Protein AF-A0A7K0XHS5-F1 (afdb_monomer_lite)

Structure (mmCIF, N/CA/C/O backbone):
data_AF-A0A7K0XHS5-F1
#
_entry.id   AF-A0A7K0XHS5-F1
#
loop_
_atom_site.group_PDB
_atom_site.id
_atom_site.type_symbol
_atom_site.label_atom_id
_atom_site.label_alt_id
_atom_site.label_comp_id
_atom_site.label_asym_id
_atom_site.label_entity_id
_atom_site.label_seq_id
_atom_site.pdbx_PDB_ins_code
_atom_site.Cartn_x
_atom_site.Cartn_y
_atom_site.Cartn_z
_atom_site.occupancy
_atom_site.B_iso_or_equiv
_atom_site.auth_seq_id
_atom_site.auth_comp_id
_atom_site.auth_asym_id
_atom_site.auth_atom_id
_atom_site.pdbx_PDB_model_num
ATOM 1 N N . CYS A 1 1 ? -11.111 -5.909 0.992 1.00 94.62 1 CYS A N 1
ATOM 2 C CA . CYS A 1 1 ? -9.756 -5.342 1.098 1.00 94.62 1 CYS A CA 1
ATOM 3 C C . CYS A 1 1 ? -9.357 -5.264 2.564 1.00 94.62 1 CYS A C 1
ATOM 5 O O . CYS A 1 1 ? -10.149 -4.796 3.374 1.00 94.62 1 CYS A O 1
ATOM 7 N N . ILE A 1 2 ? -8.156 -5.723 2.903 1.00 96.81 2 ILE A N 1
ATOM 8 C CA . ILE A 1 2 ? -7.542 -5.535 4.215 1.00 96.81 2 ILE A CA 1
ATOM 9 C C . ILE A 1 2 ? -6.634 -4.319 4.124 1.00 96.81 2 ILE A C 1
ATOM 11 O O . ILE A 1 2 ? -5.623 -4.352 3.427 1.00 96.81 2 ILE A O 1
ATOM 15 N N . GLY A 1 3 ? -7.029 -3.234 4.779 1.00 95.81 3 GLY A N 1
ATOM 16 C CA . GLY A 1 3 ? -6.191 -2.057 4.942 1.00 95.81 3 GLY A CA 1
ATOM 17 C C . GLY A 1 3 ? -5.338 -2.220 6.188 1.00 95.81 3 GLY A C 1
ATOM 18 O O . GLY A 1 3 ? -5.868 -2.251 7.293 1.00 95.81 3 GLY A O 1
ATOM 19 N N . VAL A 1 4 ? -4.027 -2.335 6.031 1.00 93.62 4 VAL A N 1
ATOM 20 C CA . VAL A 1 4 ? -3.102 -2.459 7.158 1.00 93.62 4 VAL A CA 1
ATOM 21 C C . VAL A 1 4 ? -2.732 -1.052 7.628 1.00 93.62 4 VAL A C 1
ATOM 23 O O . VAL A 1 4 ? -2.107 -0.304 6.866 1.00 93.62 4 VAL A O 1
ATOM 26 N N . PRO A 1 5 ? -3.144 -0.642 8.842 1.00 88.25 5 PRO A N 1
ATOM 27 C CA . PRO A 1 5 ? -2.945 0.728 9.280 1.00 88.25 5 PRO A CA 1
ATOM 28 C C . PRO A 1 5 ? -1.498 0.993 9.709 1.00 88.25 5 PRO A C 1
ATOM 30 O O . PRO A 1 5 ? -0.690 0.089 9.901 1.00 88.25 5 PRO A O 1
ATOM 33 N N . THR A 1 6 ? -1.177 2.266 9.919 1.00 75.44 6 THR A N 1
ATOM 34 C CA . THR A 1 6 ? 0.067 2.710 10.554 1.00 75.44 6 THR A CA 1
ATOM 35 C C . THR A 1 6 ? -0.187 3.152 11.993 1.00 75.44 6 THR A C 1
ATOM 37 O O . THR A 1 6 ? -1.079 3.968 12.238 1.00 75.44 6 THR A O 1
ATOM 40 N N . GLY A 1 7 ? 0.651 2.697 12.932 1.00 68.62 7 GLY A N 1
ATOM 41 C CA . GLY A 1 7 ? 0.736 3.243 14.293 1.00 68.62 7 GLY A CA 1
ATOM 42 C C . GLY A 1 7 ? -0.612 3.261 15.015 1.00 68.62 7 GLY A C 1
ATOM 43 O O . GLY A 1 7 ? -1.156 2.206 15.310 1.00 68.62 7 GLY A O 1
ATOM 44 N N . VAL A 1 8 ? -1.157 4.460 15.249 1.00 65.31 8 VAL A N 1
ATOM 45 C CA . VAL A 1 8 ? -2.430 4.733 15.954 1.00 65.31 8 VAL A CA 1
ATOM 46 C C . VAL A 1 8 ? -3.693 4.367 15.157 1.00 65.31 8 VAL A C 1
ATOM 48 O O . VAL A 1 8 ? -4.752 4.953 15.371 1.00 65.31 8 VAL A O 1
ATOM 51 N N . GLY A 1 9 ? -3.584 3.459 14.188 1.00 75.44 9 GLY A N 1
ATOM 52 C CA . GLY A 1 9 ? -4.732 3.007 13.406 1.00 75.44 9 GLY A CA 1
ATOM 53 C C . GLY A 1 9 ? -5.039 3.797 12.141 1.00 75.44 9 GLY A C 1
ATOM 54 O O . GLY A 1 9 ? -6.103 3.592 11.559 1.00 75.44 9 GLY A O 1
ATOM 55 N N . TYR A 1 10 ? -4.147 4.691 11.705 1.00 81.00 10 TYR A N 1
ATOM 56 C CA . TYR A 1 10 ? -4.361 5.466 10.481 1.00 81.00 10 TYR A CA 1
ATOM 57 C C . TYR A 1 10 ? -4.286 4.569 9.242 1.00 81.00 10 TYR A C 1
ATOM 59 O O . TYR A 1 10 ? -3.299 3.861 9.053 1.00 81.00 10 TYR A O 1
ATOM 67 N N . PHE A 1 11 ? -5.290 4.659 8.374 1.00 86.69 11 PHE A N 1
ATOM 68 C CA . PHE A 1 11 ? -5.284 4.080 7.034 1.00 86.69 11 PHE A CA 1
ATOM 69 C C . PHE A 1 11 ? -5.560 5.192 6.018 1.00 86.69 11 PHE A C 1
ATOM 71 O O . PHE A 1 11 ? -6.402 6.059 6.261 1.00 86.69 11 PHE A O 1
ATOM 78 N N . ASN A 1 12 ? -4.841 5.194 4.894 1.00 86.56 12 ASN A N 1
ATOM 79 C CA . ASN A 1 12 ? -4.965 6.249 3.895 1.00 86.56 12 ASN A CA 1
ATOM 80 C C . ASN A 1 12 ? -6.355 6.222 3.240 1.00 86.56 12 ASN A C 1
ATOM 82 O O . ASN A 1 12 ? -6.663 5.367 2.411 1.00 86.56 12 ASN A O 1
ATOM 86 N N . TYR A 1 13 ? -7.195 7.194 3.589 1.00 87.75 13 TYR A N 1
ATOM 87 C CA . TYR A 1 13 ? -8.550 7.318 3.045 1.00 87.75 13 TYR A CA 1
ATOM 88 C C . TYR A 1 13 ? -8.557 7.601 1.543 1.00 87.75 13 TYR A C 1
ATOM 90 O O . TYR A 1 13 ? -9.528 7.247 0.895 1.00 87.75 13 TYR A O 1
ATOM 98 N N . THR A 1 14 ? -7.498 8.176 0.960 1.00 91.81 14 THR A N 1
ATOM 99 C CA . THR A 1 14 ? -7.426 8.365 -0.502 1.00 91.81 14 THR A CA 1
ATOM 100 C C . THR A 1 14 ? -7.412 7.010 -1.207 1.00 91.81 14 THR A C 1
ATOM 102 O O . THR A 1 14 ? -8.063 6.840 -2.230 1.00 91.81 14 THR A O 1
ATOM 105 N N . VAL A 1 15 ? -6.725 6.020 -0.629 1.00 93.50 15 VAL A N 1
ATOM 106 C CA . VAL A 1 15 ? -6.711 4.638 -1.127 1.00 93.50 15 VAL A CA 1
ATOM 107 C C . VAL A 1 15 ? -8.070 3.969 -0.916 1.00 93.50 15 VAL A C 1
ATOM 109 O O . VAL A 1 15 ? -8.568 3.311 -1.826 1.00 93.50 15 VAL A O 1
ATOM 112 N N . ALA A 1 16 ? -8.688 4.153 0.257 1.00 94.44 16 ALA A N 1
ATOM 113 C CA . ALA A 1 16 ? -10.025 3.620 0.533 1.00 94.44 16 ALA A CA 1
ATOM 114 C C . ALA A 1 16 ? -11.068 4.169 -0.458 1.00 94.44 16 ALA A C 1
ATOM 116 O O . ALA A 1 16 ? -11.780 3.404 -1.099 1.00 94.44 16 ALA A O 1
ATOM 117 N N . GLU A 1 17 ? -11.098 5.489 -0.641 1.00 96.25 17 GLU A N 1
ATOM 118 C CA . GLU A 1 17 ? -12.021 6.173 -1.547 1.00 96.25 17 GLU A CA 1
ATOM 119 C C . GLU A 1 17 ? -11.732 5.826 -3.013 1.00 96.25 17 GLU A C 1
ATOM 121 O O . GLU A 1 17 ? -12.662 5.624 -3.788 1.00 96.25 17 GLU A O 1
ATOM 126 N N . ALA A 1 18 ? -10.460 5.693 -3.407 1.00 97.12 18 ALA A N 1
ATOM 127 C CA . ALA A 1 18 ? -10.104 5.249 -4.753 1.00 97.12 18 ALA A CA 1
ATOM 128 C C . ALA A 1 18 ? -10.658 3.847 -5.039 1.00 97.12 18 ALA A C 1
ATOM 130 O O . ALA A 1 18 ? -11.227 3.629 -6.106 1.00 97.12 18 ALA A O 1
ATOM 131 N N . LEU A 1 19 ? -10.548 2.917 -4.084 1.00 96.94 19 LEU A N 1
ATOM 132 C CA . LEU A 1 19 ? -11.122 1.580 -4.220 1.00 96.94 19 LEU A CA 1
ATOM 133 C C . LEU A 1 19 ? -12.652 1.630 -4.335 1.00 96.94 19 LEU A C 1
ATOM 135 O O . LEU A 1 19 ? -13.211 0.965 -5.206 1.00 96.94 19 LEU A O 1
ATOM 139 N N . GLU A 1 20 ? -13.322 2.430 -3.504 1.00 97.31 20 GLU A N 1
ATOM 140 C CA . GLU A 1 20 ? -14.778 2.614 -3.563 1.00 97.31 20 GLU A CA 1
ATOM 141 C C . GLU A 1 20 ? -15.221 3.151 -4.928 1.00 97.31 20 GLU A C 1
ATOM 143 O O . GLU A 1 20 ? -16.138 2.602 -5.534 1.00 97.31 20 GLU A O 1
ATOM 148 N N . TYR A 1 21 ? -14.544 4.169 -5.465 1.00 97.62 21 TYR A N 1
ATOM 149 C CA . TYR A 1 21 ? -14.875 4.698 -6.786 1.00 97.62 21 TYR A CA 1
ATOM 150 C C . TYR A 1 21 ? -14.612 3.694 -7.911 1.00 97.62 21 TYR A C 1
ATOM 152 O O . TYR A 1 21 ? -15.452 3.538 -8.796 1.00 97.62 21 TYR A O 1
ATOM 160 N N . LEU A 1 22 ? -13.469 3.003 -7.879 1.00 96.31 22 LEU A N 1
ATOM 161 C CA . LEU A 1 22 ? -13.085 2.028 -8.906 1.00 96.31 22 LEU A CA 1
ATOM 162 C C . LEU A 1 22 ? -14.012 0.809 -8.947 1.00 96.31 22 LEU A C 1
ATOM 164 O O . LEU A 1 22 ? -14.176 0.199 -9.999 1.00 96.31 22 LEU A O 1
ATOM 168 N N . THR A 1 23 ? -14.616 0.460 -7.814 1.00 95.62 23 THR A N 1
ATOM 169 C CA . THR A 1 23 ? -15.551 -0.669 -7.690 1.00 95.62 23 THR A CA 1
ATOM 170 C C . THR A 1 23 ? -17.016 -0.238 -7.739 1.00 95.62 23 THR A C 1
ATOM 172 O O . THR A 1 23 ? -17.904 -1.075 -7.620 1.00 95.62 23 THR A O 1
ATOM 175 N N . GLY A 1 24 ? -17.304 1.062 -7.883 1.00 95.94 24 GLY A N 1
ATOM 176 C CA . GLY A 1 24 ? -18.671 1.581 -7.792 1.00 95.94 24 GLY A CA 1
ATOM 177 C C . GLY A 1 24 ? -19.341 1.298 -6.440 1.00 95.94 24 GLY A C 1
ATOM 178 O O . GLY A 1 24 ? -20.564 1.203 -6.372 1.00 95.94 24 GLY A O 1
ATOM 179 N N . GLY A 1 25 ? -18.549 1.133 -5.378 1.00 95.94 25 GLY A N 1
ATOM 180 C CA . GLY A 1 25 ? -19.004 0.751 -4.043 1.00 95.94 25 GLY A CA 1
ATOM 181 C C . GLY A 1 25 ? -19.100 -0.758 -3.797 1.00 95.94 25 GLY A C 1
ATOM 182 O O . GLY A 1 25 ? -19.394 -1.144 -2.667 1.00 95.94 25 GLY A O 1
ATOM 183 N N . ASP A 1 26 ? -18.815 -1.616 -4.784 1.00 95.69 26 ASP A N 1
ATOM 184 C CA . ASP A 1 26 ? -18.753 -3.075 -4.602 1.00 95.69 26 ASP A CA 1
ATOM 185 C C . ASP A 1 26 ? -17.425 -3.506 -3.955 1.00 95.69 26 ASP A C 1
ATOM 187 O O . ASP A 1 26 ? -16.581 -4.201 -4.527 1.00 95.69 26 ASP A O 1
ATOM 191 N N . CYS A 1 27 ? -17.191 -3.015 -2.740 1.00 96.31 27 CYS A N 1
ATOM 192 C CA . CYS A 1 27 ? -16.041 -3.391 -1.942 1.00 96.31 27 CYS A CA 1
ATOM 193 C C . CYS A 1 27 ? -16.346 -3.290 -0.446 1.00 96.31 27 CYS A C 1
ATOM 195 O O . CYS A 1 27 ? -17.247 -2.585 0.002 1.00 96.31 27 CYS A O 1
ATOM 197 N N . ALA A 1 28 ? -15.542 -3.989 0.347 1.00 95.94 28 ALA A N 1
ATOM 198 C CA . ALA A 1 28 ? -15.490 -3.809 1.789 1.00 95.94 28 ALA A CA 1
ATOM 199 C C . ALA A 1 28 ? -14.036 -3.591 2.204 1.00 95.94 28 ALA A C 1
ATOM 201 O O . ALA A 1 28 ? -13.151 -4.324 1.748 1.00 95.94 28 ALA A O 1
ATOM 202 N N . THR A 1 29 ? -13.791 -2.624 3.085 1.00 95.38 29 THR A N 1
ATOM 203 C CA . THR A 1 29 ? -12.463 -2.359 3.651 1.00 95.38 29 THR A CA 1
ATOM 204 C C . THR A 1 29 ? -12.466 -2.678 5.140 1.00 95.38 29 THR A C 1
ATOM 206 O O . THR A 1 29 ? -13.236 -2.106 5.905 1.00 95.38 29 THR A O 1
ATOM 209 N N . VAL A 1 30 ? -11.600 -3.603 5.551 1.00 94.69 30 VAL A N 1
ATOM 210 C CA . VAL A 1 30 ? -11.392 -3.995 6.949 1.00 94.69 30 VAL A CA 1
ATOM 211 C C . VAL A 1 30 ? -10.025 -3.483 7.379 1.00 94.69 30 VAL A C 1
ATOM 213 O O . VAL A 1 30 ? -9.040 -3.758 6.699 1.00 94.69 30 VAL A O 1
ATOM 216 N N . VAL A 1 31 ? -9.962 -2.750 8.492 1.00 92.88 31 VAL A N 1
ATOM 217 C CA . VAL A 1 31 ? -8.716 -2.168 9.019 1.00 92.88 31 VAL A CA 1
ATOM 218 C C . VAL A 1 31 ? -8.441 -2.717 10.422 1.00 92.88 31 VAL A C 1
ATOM 220 O O . VAL A 1 31 ? -8.962 -2.168 11.398 1.00 92.88 31 VAL A O 1
ATOM 223 N N . PRO A 1 32 ? -7.663 -3.811 10.551 1.00 87.38 32 PRO A N 1
ATOM 224 C CA . PRO A 1 32 ? -7.334 -4.398 11.845 1.00 87.38 32 PRO A CA 1
ATOM 225 C C . PRO A 1 32 ? -6.493 -3.438 12.685 1.00 87.38 32 PRO A C 1
ATOM 227 O O . PRO A 1 32 ? -5.413 -3.011 12.280 1.00 87.38 32 PRO A O 1
ATOM 230 N N . GLN A 1 33 ? -6.984 -3.107 13.874 1.00 83.12 33 GLN A N 1
ATOM 231 C CA . GLN A 1 33 ? -6.263 -2.267 14.823 1.00 83.12 33 GLN A CA 1
ATOM 232 C C . GLN A 1 33 ? -5.306 -3.130 15.641 1.00 83.12 33 GLN A C 1
ATOM 234 O O . GLN A 1 33 ? -5.728 -4.111 16.248 1.00 83.12 33 GLN A O 1
ATOM 239 N N . TYR A 1 34 ? -4.025 -2.763 15.665 1.00 76.38 34 TYR A N 1
ATOM 240 C CA . TYR A 1 34 ? -2.990 -3.548 16.347 1.00 76.38 34 TYR A CA 1
ATOM 241 C C . TYR A 1 34 ? -2.152 -2.740 17.347 1.00 76.38 34 TYR A C 1
ATOM 243 O O . TYR A 1 34 ? -1.407 -3.314 18.141 1.00 76.38 34 TYR A O 1
ATOM 251 N N . ALA A 1 35 ? -2.250 -1.408 17.331 1.00 66.31 35 ALA A N 1
ATOM 252 C CA . ALA A 1 35 ? -1.477 -0.548 18.213 1.00 66.31 35 ALA A CA 1
ATOM 253 C C . ALA A 1 35 ? -2.212 0.759 18.546 1.00 66.31 35 ALA A C 1
ATOM 255 O O . ALA A 1 35 ? -2.849 1.378 17.702 1.00 66.31 35 ALA A O 1
ATOM 256 N N . LEU A 1 36 ? -2.048 1.208 19.792 1.00 63.22 36 LEU A N 1
ATOM 257 C CA . LEU A 1 36 ? -2.423 2.542 20.284 1.00 63.22 36 LEU A CA 1
ATOM 258 C C . LEU A 1 36 ? -1.164 3.373 20.580 1.00 63.22 36 LEU A C 1
ATOM 260 O O . LEU A 1 36 ? -1.111 4.136 21.540 1.00 63.22 36 LEU A O 1
ATOM 264 N N . VAL A 1 37 ? -0.109 3.190 19.781 1.00 57.94 37 VAL A N 1
ATOM 265 C CA . VAL A 1 37 ? 1.154 3.924 19.935 1.00 57.94 37 VAL A CA 1
ATOM 266 C C . VAL A 1 37 ? 1.519 4.664 18.645 1.00 57.94 37 VAL A C 1
ATOM 268 O O . VAL A 1 37 ? 1.264 4.150 17.552 1.00 57.94 37 VAL A O 1
ATOM 271 N N . PRO A 1 38 ? 2.127 5.864 18.742 1.00 56.88 38 PRO A N 1
ATOM 272 C CA . PRO A 1 38 ? 2.663 6.579 17.588 1.00 56.88 38 PRO A CA 1
ATOM 273 C C . PRO A 1 38 ? 3.538 5.677 16.713 1.00 56.88 38 PRO A C 1
ATOM 275 O O . PRO A 1 38 ? 4.321 4.874 17.226 1.00 56.88 38 PRO A O 1
ATOM 278 N N . SER A 1 39 ? 3.438 5.831 15.390 1.00 53.50 39 SER A N 1
ATOM 279 C CA . SER A 1 39 ? 4.113 4.968 14.408 1.00 53.50 39 SER A CA 1
ATOM 280 C C . SER A 1 39 ? 5.619 4.847 14.650 1.00 53.50 39 SER A C 1
ATOM 282 O O . SER A 1 39 ? 6.136 3.741 14.547 1.00 53.50 39 SER A O 1
ATOM 284 N N . ALA A 1 40 ? 6.291 5.926 15.076 1.00 51.44 40 ALA A N 1
ATOM 285 C CA . ALA A 1 40 ? 7.709 5.943 15.462 1.00 51.44 40 ALA A CA 1
ATOM 286 C C . ALA A 1 40 ? 8.068 4.940 16.582 1.00 51.44 40 ALA A C 1
ATOM 288 O O . ALA A 1 40 ? 9.127 4.320 16.534 1.00 51.44 40 ALA A O 1
ATOM 289 N N . LEU A 1 41 ? 7.180 4.739 17.563 1.00 50.56 41 LEU A N 1
ATOM 290 C CA . LEU A 1 41 ? 7.370 3.782 18.662 1.00 50.56 41 LEU A CA 1
ATOM 291 C C . LEU A 1 41 ? 6.972 2.351 18.264 1.00 50.56 41 LEU A C 1
ATOM 293 O O . LEU A 1 41 ? 7.511 1.387 18.806 1.00 50.56 41 LEU A O 1
ATOM 297 N N . ALA A 1 42 ? 6.068 2.203 17.289 1.00 54.34 42 ALA A N 1
ATOM 298 C CA . ALA A 1 42 ? 5.680 0.910 16.720 1.00 54.34 42 ALA A CA 1
ATOM 299 C C . ALA A 1 42 ? 6.707 0.344 15.720 1.00 54.34 42 ALA A C 1
ATOM 301 O O . ALA A 1 42 ? 6.641 -0.839 15.389 1.00 54.34 42 ALA A O 1
ATOM 302 N N . LEU A 1 43 ? 7.669 1.157 15.259 1.00 56.03 43 LEU A N 1
ATOM 303 C CA . LEU A 1 43 ? 8.653 0.786 14.233 1.00 56.03 43 LEU A CA 1
ATOM 304 C C . LEU A 1 43 ? 9.437 -0.503 14.555 1.00 56.03 43 LEU A C 1
ATOM 306 O O . LEU A 1 43 ? 9.791 -1.231 13.634 1.00 56.03 43 LEU A O 1
ATOM 310 N N . ASN A 1 44 ? 9.676 -0.802 15.836 1.00 58.12 44 ASN A N 1
ATOM 311 C CA . ASN A 1 44 ? 10.434 -1.983 16.277 1.00 58.12 44 ASN A CA 1
ATOM 312 C C . ASN A 1 44 ? 9.542 -3.161 16.716 1.00 58.12 44 ASN A C 1
ATOM 314 O O . ASN A 1 44 ? 10.043 -4.142 17.261 1.00 58.12 44 ASN A O 1
ATOM 318 N N . ARG A 1 45 ? 8.216 -3.061 16.544 1.00 64.50 45 ARG A N 1
ATOM 319 C CA . ARG A 1 45 ? 7.233 -4.070 16.978 1.00 64.50 45 ARG A CA 1
ATOM 320 C C . ARG A 1 45 ? 6.240 -4.416 15.864 1.00 64.50 45 ARG A C 1
ATOM 322 O O . ARG A 1 45 ? 5.049 -4.556 16.124 1.00 64.50 45 ARG A O 1
ATOM 329 N N . THR A 1 46 ? 6.717 -4.559 14.627 1.00 76.81 46 THR A N 1
ATOM 330 C CA . THR A 1 46 ? 5.869 -4.892 13.465 1.00 76.81 46 THR A CA 1
ATOM 331 C C . THR A 1 46 ? 5.146 -6.228 13.629 1.00 76.81 46 THR A C 1
ATOM 333 O O . THR A 1 46 ? 3.976 -6.314 13.268 1.00 76.81 46 THR A O 1
ATOM 336 N N . ARG A 1 47 ? 5.759 -7.207 14.316 1.00 80.75 47 ARG A N 1
ATOM 337 C CA . ARG A 1 47 ? 5.123 -8.495 14.656 1.00 80.75 47 ARG A CA 1
ATOM 338 C C . ARG A 1 47 ? 3.764 -8.361 15.336 1.00 80.75 47 ARG A C 1
ATOM 340 O O . ARG A 1 47 ? 2.860 -9.133 15.040 1.00 80.75 47 ARG A O 1
ATOM 347 N N . ALA A 1 48 ? 3.602 -7.353 16.196 1.00 80.75 48 ALA A N 1
ATOM 348 C CA . ALA A 1 48 ? 2.333 -7.095 16.871 1.00 80.75 48 ALA A CA 1
ATOM 349 C C . ALA A 1 48 ? 1.218 -6.665 15.902 1.00 80.75 48 ALA A C 1
ATOM 351 O O . ALA A 1 48 ? 0.055 -6.755 16.267 1.00 80.75 48 ALA A O 1
ATOM 352 N N . GLY A 1 49 ? 1.555 -6.201 14.693 1.00 85.06 49 GLY A N 1
ATOM 353 C CA . GLY A 1 49 ? 0.608 -5.951 13.604 1.00 85.06 49 GLY A CA 1
ATOM 354 C C . GLY A 1 49 ? 0.519 -7.084 12.583 1.00 85.06 49 GLY A C 1
ATOM 355 O O . GLY A 1 49 ? -0.567 -7.342 12.067 1.00 85.06 49 GLY A O 1
ATOM 356 N N . GLU A 1 50 ? 1.622 -7.786 12.315 1.00 89.75 50 GLU A N 1
ATOM 357 C CA . GLU A 1 50 ? 1.669 -8.910 11.365 1.00 89.75 50 GLU A CA 1
ATOM 358 C C . GLU A 1 50 ? 0.766 -10.063 11.821 1.00 89.75 50 GLU A C 1
ATOM 360 O O . GLU A 1 50 ? -0.014 -10.592 11.032 1.00 89.75 50 GLU A O 1
ATOM 365 N N . GLU A 1 51 ? 0.833 -10.436 13.102 1.00 88.75 51 GLU A N 1
ATOM 366 C CA . GLU A 1 51 ? 0.067 -11.559 13.649 1.00 88.75 51 GLU A CA 1
ATOM 367 C C . GLU A 1 51 ? -1.455 -11.312 13.619 1.00 88.75 51 GLU A C 1
ATOM 369 O O . GLU A 1 51 ? -2.157 -12.126 13.014 1.00 88.75 51 GLU A O 1
ATOM 374 N N . PRO A 1 52 ? -1.999 -10.187 14.133 1.00 89.38 52 PRO A N 1
ATOM 375 C CA . PRO A 1 52 ? -3.424 -9.893 13.982 1.00 89.38 52 PRO A CA 1
ATOM 376 C C . PRO A 1 52 ? -3.872 -9.782 12.523 1.00 89.38 52 PRO A C 1
ATOM 378 O O . PRO A 1 52 ? -4.965 -10.233 12.186 1.00 89.38 52 PRO A O 1
ATOM 381 N N . THR A 1 53 ? -3.041 -9.210 11.643 1.00 93.12 53 THR A N 1
ATOM 382 C CA . THR A 1 53 ? -3.360 -9.113 10.209 1.00 93.12 53 THR A CA 1
ATOM 383 C C . THR A 1 53 ? -3.511 -10.503 9.592 1.00 93.12 53 THR A C 1
ATOM 385 O O . THR A 1 53 ? -4.477 -10.749 8.867 1.00 93.12 53 THR A O 1
ATOM 388 N N . ARG A 1 54 ? -2.610 -11.432 9.931 1.00 93.19 54 ARG A N 1
ATOM 389 C CA . ARG A 1 54 ? -2.671 -12.829 9.489 1.00 93.19 54 ARG A CA 1
ATOM 390 C C . ARG A 1 54 ? -3.925 -13.537 9.994 1.00 93.19 54 ARG A C 1
ATOM 392 O O . ARG A 1 54 ? -4.646 -14.111 9.188 1.00 93.19 54 ARG A O 1
ATOM 399 N N . LEU A 1 55 ? -4.235 -13.423 11.285 1.00 93.62 55 LEU A N 1
ATOM 400 C CA . LEU A 1 55 ? -5.430 -14.036 11.879 1.00 93.62 55 LEU A CA 1
ATOM 401 C C . LEU A 1 55 ? -6.727 -13.523 11.233 1.00 93.62 55 LEU A C 1
ATOM 403 O O . LEU A 1 55 ? -7.656 -14.292 10.988 1.00 93.62 55 LEU A O 1
ATOM 407 N N . VAL A 1 56 ? -6.793 -12.225 10.915 1.00 95.38 56 VAL A N 1
ATOM 408 C CA . VAL A 1 56 ? -7.937 -11.651 10.191 1.00 95.38 56 VAL A CA 1
ATOM 409 C C . VAL A 1 56 ? -8.036 -12.219 8.774 1.00 95.38 56 VAL A C 1
ATOM 411 O O . VAL A 1 56 ? -9.137 -12.554 8.334 1.00 95.38 56 VAL A O 1
ATOM 414 N N . LEU A 1 57 ? -6.915 -12.352 8.061 1.00 96.69 57 LEU A N 1
ATOM 415 C CA . LEU A 1 57 ? -6.890 -12.958 6.728 1.00 96.69 57 LEU A CA 1
ATOM 416 C C . LEU A 1 57 ? -7.330 -14.424 6.754 1.00 96.69 57 LEU A C 1
ATOM 418 O O . LEU A 1 57 ? -8.172 -14.805 5.946 1.00 96.69 57 LEU A O 1
ATOM 422 N N . GLU A 1 58 ? -6.834 -15.216 7.705 1.00 96.12 58 GLU A N 1
ATOM 423 C CA . GLU A 1 58 ? -7.237 -16.614 7.902 1.00 96.12 58 GLU A CA 1
ATOM 424 C C . GLU A 1 58 ? -8.744 -16.725 8.150 1.00 96.12 58 GLU A C 1
ATOM 426 O O . GLU A 1 58 ? -9.432 -17.460 7.443 1.00 96.12 58 GLU A O 1
ATOM 431 N N . GLY A 1 59 ? -9.288 -15.925 9.072 1.00 97.12 59 GLY A N 1
ATOM 432 C CA . GLY A 1 59 ? -10.725 -15.917 9.348 1.00 97.12 59 GLY A CA 1
ATOM 433 C C . GLY A 1 59 ? -11.572 -15.517 8.133 1.00 97.12 59 GLY A C 1
ATOM 434 O O . GLY A 1 59 ? -12.636 -16.094 7.891 1.00 97.12 59 GLY A O 1
ATOM 435 N N . ILE A 1 60 ? -11.101 -14.559 7.329 1.00 96.94 60 ILE A N 1
ATOM 436 C CA . ILE A 1 60 ? -11.779 -14.140 6.094 1.00 96.94 60 ILE A CA 1
ATOM 437 C C . ILE A 1 60 ? -11.709 -15.232 5.030 1.00 96.94 60 ILE A C 1
ATOM 439 O O . ILE A 1 60 ? -12.734 -15.542 4.421 1.00 96.94 60 ILE A O 1
ATOM 443 N N . ARG A 1 61 ? -10.539 -15.841 4.822 1.00 97.19 61 ARG A N 1
ATOM 444 C CA . ARG A 1 61 ? -10.358 -16.973 3.908 1.00 97.19 61 ARG A CA 1
ATOM 445 C C . ARG A 1 61 ? -11.303 -18.111 4.270 1.00 97.19 61 ARG A C 1
ATOM 447 O O . ARG A 1 61 ? -12.024 -18.596 3.399 1.00 97.19 61 ARG A O 1
ATOM 454 N N . ASP A 1 62 ? -11.346 -18.497 5.541 1.00 97.75 62 ASP A N 1
ATOM 455 C CA . ASP A 1 62 ? -12.186 -19.593 6.020 1.00 97.75 62 ASP A CA 1
ATOM 456 C C . ASP A 1 62 ? -13.671 -19.265 5.812 1.00 97.75 62 ASP A C 1
ATOM 458 O O . ASP A 1 62 ? -14.432 -20.077 5.274 1.00 97.75 62 ASP A O 1
ATOM 462 N N . ARG A 1 63 ? -14.088 -18.027 6.119 1.00 96.81 63 ARG A N 1
ATOM 463 C CA . ARG A 1 63 ? -15.458 -17.567 5.860 1.00 96.81 63 ARG A CA 1
ATOM 464 C C . ARG A 1 63 ? -15.806 -17.592 4.372 1.00 96.81 63 ARG A C 1
ATOM 466 O O . ARG A 1 63 ? -16.898 -18.053 4.032 1.00 96.81 63 ARG A O 1
ATOM 473 N N . ILE A 1 64 ? -14.920 -17.126 3.494 1.00 96.94 64 ILE A N 1
ATOM 474 C CA . ILE A 1 64 ? -15.114 -17.151 2.035 1.00 96.94 64 ILE A CA 1
ATOM 475 C C . ILE A 1 64 ? -15.162 -18.593 1.516 1.00 96.94 64 ILE A C 1
ATOM 477 O O . ILE A 1 64 ? -15.964 -18.902 0.634 1.00 96.94 64 ILE A O 1
ATOM 481 N N . GLY A 1 65 ? -14.380 -19.503 2.102 1.00 96.44 65 GLY A N 1
ATOM 482 C CA . GLY A 1 65 ? -14.389 -20.929 1.775 1.00 96.44 65 GLY A CA 1
ATOM 483 C C . GLY A 1 65 ? -15.770 -21.577 1.925 1.00 96.44 65 GLY A C 1
ATOM 484 O O . GLY A 1 65 ? -16.136 -22.434 1.120 1.00 96.44 65 GLY A O 1
ATOM 485 N N . THR A 1 66 ? -16.577 -21.106 2.882 1.00 96.94 66 THR A N 1
ATOM 486 C CA . THR A 1 66 ? -17.965 -21.571 3.093 1.00 96.94 66 THR A CA 1
ATOM 487 C C . THR A 1 66 ? -18.986 -21.000 2.099 1.00 96.94 66 THR A C 1
ATOM 489 O O . THR A 1 66 ? -20.135 -21.437 2.081 1.00 96.94 66 THR A O 1
ATOM 492 N N . MET A 1 67 ? -18.609 -20.018 1.273 1.00 97.38 67 MET A N 1
ATOM 493 C CA . MET A 1 67 ? -19.514 -19.391 0.305 1.00 97.38 67 MET A CA 1
ATOM 494 C C . MET A 1 67 ? -19.595 -20.199 -1.005 1.00 97.38 67 MET A C 1
ATOM 496 O O . MET A 1 67 ? -18.591 -20.802 -1.414 1.00 97.38 67 MET A O 1
ATOM 500 N N . PRO A 1 68 ? -20.745 -20.172 -1.714 1.00 96.38 68 PRO A N 1
ATOM 501 C CA . PRO A 1 68 ? -20.859 -20.718 -3.067 1.00 96.38 68 PRO A CA 1
ATOM 502 C C . PRO A 1 68 ? -19.822 -20.095 -4.007 1.00 96.38 68 PRO A C 1
ATOM 504 O O . PRO A 1 68 ? -19.583 -18.892 -3.940 1.00 96.38 68 PRO A O 1
ATOM 507 N N . GLY A 1 69 ? -19.230 -20.894 -4.902 1.00 91.50 69 GLY A N 1
ATOM 508 C CA . GLY A 1 69 ? -18.091 -20.472 -5.732 1.00 91.50 69 GLY A CA 1
ATOM 509 C C . GLY A 1 69 ? -18.308 -19.162 -6.500 1.00 91.50 69 GLY A C 1
ATOM 510 O O . GLY A 1 69 ? -17.438 -18.300 -6.475 1.00 91.50 69 GLY A O 1
ATOM 511 N N . GLY A 1 70 ? -19.490 -18.974 -7.098 1.00 91.00 70 GLY A N 1
ATOM 512 C CA . GLY A 1 70 ? -19.833 -17.760 -7.854 1.00 91.00 70 GLY A CA 1
ATOM 513 C C . GLY A 1 70 ? -20.085 -16.504 -7.010 1.00 91.00 70 GLY A C 1
ATOM 514 O O . GLY A 1 70 ? -20.280 -15.437 -7.575 1.00 91.00 70 GLY A O 1
ATOM 515 N N . ALA A 1 71 ? -20.093 -16.616 -5.679 1.00 92.75 71 ALA A N 1
ATOM 516 C CA . ALA A 1 71 ? -20.318 -15.501 -4.758 1.00 92.75 71 ALA A CA 1
ATOM 517 C C . ALA A 1 71 ? -19.068 -15.143 -3.935 1.00 92.75 71 ALA A C 1
ATOM 519 O O . ALA A 1 71 ? -19.140 -14.285 -3.058 1.00 92.75 71 ALA A O 1
ATOM 520 N N . ARG A 1 72 ? -17.933 -15.820 -4.158 1.00 95.50 72 ARG A N 1
ATOM 521 C CA . ARG A 1 72 ? -16.707 -15.605 -3.378 1.00 95.50 72 ARG A CA 1
ATOM 522 C C . ARG A 1 72 ? -16.046 -14.281 -3.779 1.00 95.50 72 ARG A C 1
ATOM 524 O O . ARG A 1 72 ? -15.627 -14.158 -4.930 1.00 95.50 72 ARG A O 1
ATOM 531 N N . PRO A 1 73 ? -15.904 -13.308 -2.862 1.00 95.31 73 PRO A N 1
ATOM 532 C CA . PRO A 1 73 ? -15.182 -12.083 -3.163 1.00 95.31 73 PRO A CA 1
ATOM 533 C C . PRO A 1 73 ? -13.677 -12.354 -3.259 1.00 95.31 73 PRO A C 1
ATOM 535 O O . PRO A 1 73 ? -13.142 -13.258 -2.612 1.00 95.31 73 PRO A O 1
ATOM 538 N N . ARG A 1 74 ? -12.974 -11.520 -4.026 1.00 95.12 74 ARG A N 1
ATOM 539 C CA . ARG A 1 74 ? -11.507 -11.482 -4.025 1.00 95.12 74 ARG A CA 1
ATOM 540 C C . ARG A 1 74 ? -11.007 -10.683 -2.825 1.00 95.12 74 ARG A C 1
ATOM 542 O O . ARG A 1 74 ? -11.509 -9.596 -2.535 1.00 95.12 74 ARG A O 1
ATOM 549 N N . VAL A 1 75 ? -9.992 -11.202 -2.142 1.00 97.38 75 VAL A N 1
ATOM 550 C CA . VAL A 1 75 ? -9.343 -10.512 -1.022 1.00 97.38 75 VAL A CA 1
ATOM 551 C C . VAL A 1 75 ? -8.061 -9.862 -1.515 1.00 97.38 75 VAL A C 1
ATOM 553 O O . VAL A 1 75 ? -7.259 -10.485 -2.202 1.00 97.38 75 VAL A O 1
ATOM 556 N N . PHE A 1 76 ? -7.860 -8.606 -1.137 1.00 97.62 76 PHE A N 1
ATOM 557 C CA . PHE A 1 76 ? -6.631 -7.865 -1.397 1.00 97.62 76 PHE A CA 1
ATOM 558 C C . PHE A 1 76 ? -6.114 -7.263 -0.109 1.00 97.62 76 PHE A C 1
ATOM 560 O O . PHE A 1 76 ? -6.911 -6.998 0.796 1.00 97.62 76 PHE A O 1
ATOM 567 N N . ILE A 1 77 ? -4.815 -6.995 -0.066 1.00 98.00 77 ILE A N 1
ATOM 568 C CA . ILE A 1 77 ? -4.154 -6.326 1.050 1.00 98.00 77 ILE A CA 1
ATOM 569 C C . ILE A 1 77 ? -3.541 -5.003 0.589 1.00 98.00 77 ILE A C 1
ATOM 571 O O . ILE A 1 77 ? -2.944 -4.928 -0.484 1.00 98.00 77 ILE A O 1
ATOM 575 N N . ILE A 1 78 ? -3.696 -3.946 1.382 1.00 97.56 78 ILE A N 1
ATOM 576 C CA . ILE A 1 78 ? -3.081 -2.647 1.110 1.00 97.56 78 ILE A CA 1
ATOM 577 C C . ILE A 1 78 ? -2.374 -2.146 2.358 1.00 97.56 78 ILE A C 1
ATOM 579 O O . ILE A 1 78 ? -2.935 -2.201 3.449 1.00 97.56 78 ILE A O 1
ATOM 583 N N . GLY A 1 79 ? -1.171 -1.610 2.193 1.00 94.62 79 GLY A N 1
ATOM 584 C CA . GLY A 1 79 ? -0.462 -0.915 3.254 1.00 94.62 79 GLY A CA 1
ATOM 585 C C . GLY A 1 79 ? 0.333 0.268 2.720 1.00 94.62 79 GLY A C 1
ATOM 586 O O . GLY A 1 79 ? 0.793 0.260 1.580 1.00 94.62 79 GLY A O 1
ATOM 587 N N . GLU A 1 80 ? 0.520 1.272 3.570 1.00 91.81 80 GLU A N 1
ATOM 588 C CA . GLU A 1 80 ? 1.398 2.417 3.322 1.00 91.81 80 GLU A CA 1
ATOM 589 C C . GLU A 1 80 ? 2.408 2.535 4.464 1.00 91.81 80 GLU A C 1
ATOM 591 O O . GLU A 1 80 ? 2.047 2.344 5.628 1.00 91.81 80 GLU A O 1
ATOM 596 N N . SER A 1 81 ? 3.670 2.844 4.164 1.00 89.88 81 SER A N 1
ATOM 597 C CA . SER A 1 81 ? 4.710 3.067 5.171 1.00 89.88 81 SER A CA 1
ATOM 598 C C . SER A 1 81 ? 4.857 1.868 6.126 1.00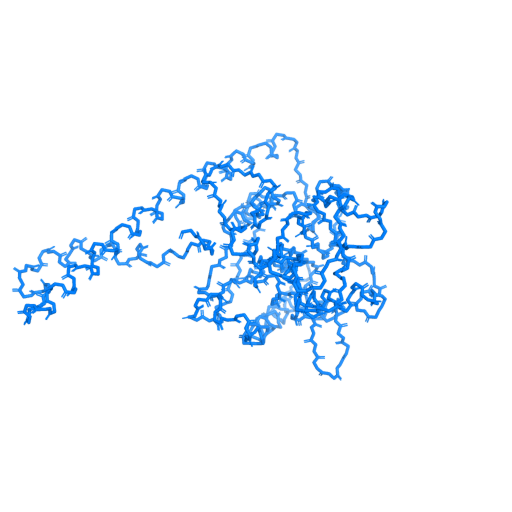 89.88 81 SER A C 1
ATOM 600 O O . SER A 1 81 ? 5.043 0.729 5.695 1.00 89.88 81 SER A O 1
ATOM 602 N N . LEU A 1 82 ? 4.722 2.074 7.441 1.00 87.06 82 LEU A N 1
ATOM 603 C CA . LEU A 1 82 ? 4.682 0.991 8.430 1.00 87.06 82 LEU A CA 1
ATOM 604 C C . LEU A 1 82 ? 3.595 -0.063 8.135 1.00 87.06 82 LEU A C 1
ATOM 606 O O . LEU A 1 82 ? 3.820 -1.245 8.379 1.00 87.06 82 LEU A O 1
ATOM 610 N N . GLY A 1 83 ? 2.448 0.336 7.584 1.00 90.00 83 GLY A N 1
ATOM 611 C CA . GLY A 1 83 ? 1.397 -0.589 7.170 1.00 90.00 83 GLY A CA 1
ATOM 612 C C . GLY A 1 83 ? 1.827 -1.432 5.971 1.00 90.00 83 GLY A C 1
ATOM 613 O O . GLY A 1 83 ? 1.524 -2.617 5.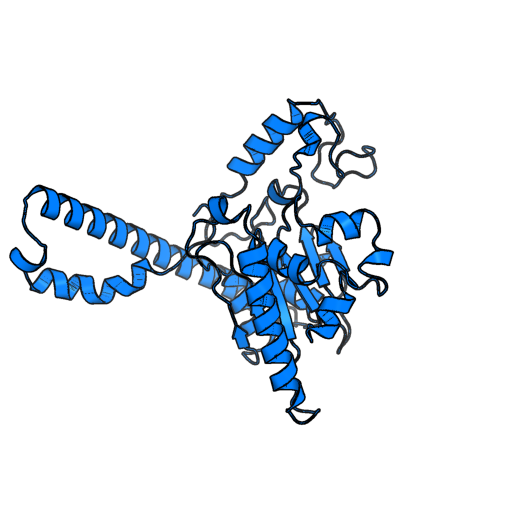924 1.00 90.00 83 GLY A O 1
ATOM 614 N N . ALA A 1 84 ? 2.604 -0.865 5.038 1.00 94.19 84 ALA A N 1
ATOM 615 C CA . ALA A 1 84 ? 3.187 -1.608 3.917 1.00 94.19 84 ALA A CA 1
ATOM 616 C C . ALA A 1 84 ? 4.215 -2.644 4.396 1.00 94.19 84 ALA A C 1
ATOM 618 O O . ALA A 1 84 ? 4.211 -3.772 3.908 1.00 94.19 84 ALA A O 1
ATOM 619 N N . ASN A 1 85 ? 5.041 -2.282 5.388 1.00 92.81 85 ASN A N 1
ATOM 620 C CA . ASN A 1 85 ? 5.956 -3.213 6.056 1.00 92.81 85 ASN A CA 1
ATOM 621 C C . ASN A 1 85 ? 5.176 -4.400 6.637 1.00 92.81 85 ASN A C 1
ATOM 623 O O . ASN A 1 85 ? 5.508 -5.541 6.339 1.00 92.81 85 ASN A O 1
ATOM 627 N N . ILE A 1 86 ? 4.159 -4.135 7.458 1.00 92.12 86 ILE A N 1
ATOM 628 C CA . ILE A 1 86 ? 3.379 -5.184 8.130 1.00 92.12 86 ILE A CA 1
ATOM 629 C C . ILE A 1 86 ? 2.629 -6.043 7.110 1.00 92.12 86 ILE A C 1
ATOM 631 O O . ILE A 1 86 ? 2.596 -7.267 7.226 1.00 92.12 86 ILE A O 1
ATOM 635 N N . ALA A 1 87 ? 2.044 -5.411 6.092 1.00 95.31 87 ALA A N 1
ATOM 636 C CA . ALA A 1 87 ? 1.321 -6.102 5.039 1.00 95.31 87 ALA A CA 1
ATOM 637 C C . ALA A 1 87 ? 2.232 -7.081 4.286 1.00 95.31 87 ALA A C 1
ATOM 639 O O . ALA A 1 87 ? 1.846 -8.228 4.103 1.00 95.31 87 ALA A O 1
ATOM 640 N N . LEU A 1 88 ? 3.437 -6.663 3.883 1.00 95.31 88 LEU A N 1
ATOM 641 C CA . LEU A 1 88 ? 4.400 -7.550 3.222 1.00 95.31 88 LEU A CA 1
ATOM 642 C C . LEU A 1 88 ? 4.928 -8.634 4.164 1.00 95.31 88 LEU A C 1
ATOM 644 O O . LEU A 1 88 ? 4.928 -9.804 3.793 1.00 95.31 88 LEU A O 1
ATOM 648 N N . ASP A 1 89 ? 5.314 -8.271 5.387 1.00 94.06 89 ASP A N 1
ATOM 649 C CA . ASP A 1 89 ? 5.908 -9.213 6.343 1.00 94.06 89 ASP A CA 1
ATOM 650 C C . ASP A 1 89 ? 4.871 -10.181 6.947 1.00 94.06 89 ASP A C 1
ATOM 652 O O . ASP A 1 89 ? 5.228 -11.188 7.552 1.00 94.06 89 ASP A O 1
ATOM 656 N N . THR A 1 90 ? 3.575 -9.992 6.670 1.00 92.88 90 THR A N 1
ATOM 657 C CA . THR A 1 90 ? 2.551 -11.031 6.892 1.00 92.88 90 THR A CA 1
ATOM 658 C C . THR A 1 90 ? 2.883 -12.323 6.125 1.00 92.88 90 THR A C 1
ATOM 660 O O . THR A 1 90 ? 2.564 -13.420 6.594 1.00 92.88 90 THR A O 1
ATOM 663 N N . ALA A 1 91 ? 3.598 -12.211 5.001 1.00 92.00 91 ALA A N 1
ATOM 664 C CA . ALA A 1 91 ? 4.105 -13.334 4.219 1.00 92.00 91 ALA A CA 1
ATOM 665 C C . ALA A 1 91 ? 5.348 -14.018 4.825 1.00 92.00 91 ALA A C 1
ATOM 667 O O . ALA A 1 91 ? 5.780 -15.053 4.319 1.00 92.00 91 ALA A O 1
ATOM 668 N N . MET A 1 92 ? 5.940 -13.451 5.881 1.00 90.69 92 MET A N 1
ATOM 669 C CA . MET A 1 92 ? 7.121 -13.996 6.548 1.00 90.69 92 MET A CA 1
ATOM 670 C C . MET A 1 92 ? 6.686 -14.850 7.740 1.00 90.69 92 MET A C 1
ATOM 672 O O . MET A 1 92 ? 6.155 -14.343 8.731 1.00 90.69 92 MET A O 1
ATOM 676 N N . VAL A 1 93 ? 6.893 -16.166 7.642 1.00 79.62 93 VAL A N 1
ATOM 677 C CA . VAL A 1 93 ? 6.552 -17.128 8.700 1.00 79.62 93 VAL A CA 1
ATOM 678 C C . VAL A 1 93 ? 7.830 -17.835 9.158 1.00 79.62 93 VAL A C 1
ATOM 680 O O . VAL A 1 93 ? 8.465 -18.528 8.359 1.00 79.62 93 VAL A O 1
ATOM 683 N N . PRO A 1 94 ? 8.232 -17.700 10.438 1.00 66.75 94 PRO A N 1
ATOM 684 C CA . PRO A 1 94 ? 9.414 -18.384 10.952 1.00 66.75 94 PRO A CA 1
ATOM 685 C C . PRO A 1 94 ? 9.343 -19.908 10.749 1.00 66.75 94 PRO A C 1
ATOM 687 O O . PRO A 1 94 ? 8.396 -20.554 11.189 1.00 66.75 94 PRO A O 1
ATOM 690 N N . GLY A 1 95 ? 10.369 -20.491 10.118 1.00 61.56 95 GLY A N 1
ATOM 691 C CA . GLY A 1 95 ? 10.538 -21.947 10.000 1.00 61.56 95 GLY A CA 1
ATOM 692 C C . GLY A 1 95 ? 9.685 -22.656 8.936 1.00 61.56 95 GLY A C 1
ATOM 693 O O . GLY A 1 95 ? 9.605 -23.880 8.972 1.00 61.56 95 GLY A O 1
ATOM 694 N N . SER A 1 96 ? 9.049 -21.927 8.012 1.00 65.19 96 SER A N 1
ATOM 695 C CA . SER A 1 96 ? 8.185 -22.467 6.941 1.00 65.19 96 SER A CA 1
ATOM 696 C C . SER A 1 96 ? 8.467 -21.809 5.578 1.00 65.19 96 SER A C 1
ATOM 698 O O . SER A 1 96 ? 9.374 -20.981 5.463 1.00 65.19 96 SER A O 1
ATOM 700 N N . VAL A 1 97 ? 7.690 -22.166 4.541 1.00 65.50 97 VAL A N 1
ATOM 701 C CA . VAL A 1 97 ? 7.626 -21.405 3.276 1.00 65.50 97 VAL A CA 1
ATOM 702 C C . VAL A 1 97 ? 7.332 -19.940 3.616 1.00 65.50 97 VAL A C 1
ATOM 704 O O . VAL A 1 97 ? 6.455 -19.659 4.427 1.00 65.50 97 VAL A O 1
ATOM 707 N N . SER A 1 98 ? 8.097 -19.015 3.040 1.00 85.94 98 SER A N 1
ATOM 708 C CA . SER A 1 98 ? 7.923 -17.570 3.216 1.00 85.94 98 SER A CA 1
ATOM 709 C C . SER A 1 98 ? 7.753 -16.910 1.853 1.00 85.94 98 SER A C 1
ATOM 711 O O . SER A 1 98 ? 8.282 -17.392 0.852 1.00 85.94 98 SER A O 1
ATOM 713 N N . GLY A 1 99 ? 7.017 -15.805 1.821 1.00 91.38 99 GLY A N 1
ATOM 714 C CA . GLY A 1 99 ? 6.786 -15.015 0.619 1.00 91.38 99 GLY A CA 1
ATOM 715 C C . GLY A 1 99 ? 5.403 -15.194 0.001 1.00 91.38 99 GLY A C 1
ATOM 716 O O . GLY A 1 99 ? 4.438 -15.559 0.667 1.00 91.38 99 GLY A O 1
ATOM 717 N N . ILE A 1 100 ? 5.277 -14.891 -1.286 1.00 94.75 100 ILE A N 1
ATOM 718 C CA . ILE A 1 100 ? 3.998 -14.827 -2.000 1.00 94.75 100 ILE A CA 1
ATOM 719 C C . ILE A 1 100 ? 3.144 -16.108 -1.905 1.00 94.75 100 ILE A C 1
ATOM 721 O O . ILE A 1 100 ? 1.919 -15.977 -1.802 1.00 94.75 100 ILE A O 1
ATOM 725 N N . PRO A 1 101 ? 3.703 -17.336 -1.860 1.00 93.69 101 PRO A N 1
ATOM 726 C CA . PRO A 1 101 ? 2.892 -18.527 -1.605 1.00 93.69 101 PRO A CA 1
ATOM 727 C C . PRO A 1 101 ? 2.077 -18.443 -0.303 1.00 93.69 101 PRO A C 1
ATOM 729 O O . PRO A 1 101 ? 0.898 -18.785 -0.310 1.00 93.69 101 PRO A O 1
ATOM 732 N N . VAL A 1 102 ? 2.637 -17.872 0.771 1.00 94.50 102 VAL A N 1
ATOM 733 C CA . VAL A 1 102 ? 1.923 -17.661 2.046 1.00 94.50 102 VAL A 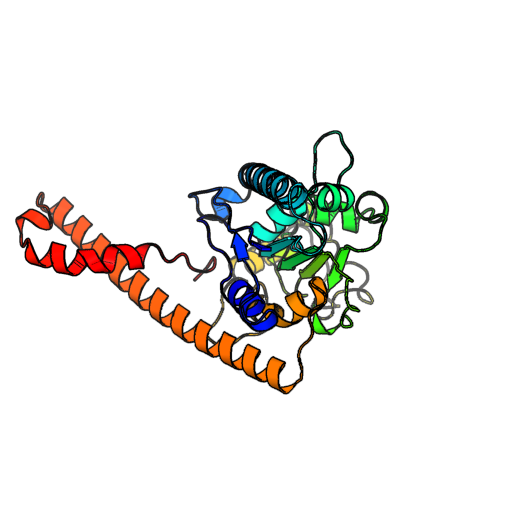CA 1
ATOM 734 C C . VAL A 1 102 ? 0.747 -16.701 1.867 1.00 94.50 102 VAL A C 1
ATOM 736 O O . VAL A 1 102 ? -0.339 -16.943 2.383 1.00 94.50 102 VAL A O 1
ATOM 739 N N . MET A 1 103 ? 0.918 -15.623 1.095 1.00 95.06 103 MET A N 1
ATOM 740 C CA . MET A 1 103 ? -0.187 -14.704 0.779 1.00 95.06 103 MET A CA 1
ATOM 741 C C . MET A 1 103 ? -1.331 -15.430 0.064 1.00 95.06 103 MET A C 1
ATOM 743 O O . MET A 1 103 ? -2.501 -15.232 0.392 1.00 95.06 103 MET A O 1
ATOM 747 N N . THR A 1 104 ? -0.982 -16.318 -0.868 1.00 93.88 104 THR A N 1
ATOM 748 C CA . THR A 1 104 ? -1.952 -17.135 -1.606 1.00 93.88 104 THR A CA 1
ATOM 749 C C . THR A 1 104 ? -2.685 -18.101 -0.670 1.00 93.88 104 THR A C 1
ATOM 751 O O . THR A 1 104 ? -3.909 -18.207 -0.728 1.00 93.88 104 THR A O 1
ATOM 754 N N . GLU A 1 105 ? -1.968 -18.754 0.249 1.00 94.06 105 GLU A N 1
ATOM 755 C CA . GLU A 1 105 ? -2.544 -19.632 1.280 1.00 94.06 105 GLU A CA 1
ATOM 756 C C . GLU A 1 105 ? -3.465 -18.886 2.255 1.00 94.06 105 GLU A C 1
ATOM 758 O O . GLU A 1 105 ? -4.448 -19.451 2.738 1.00 94.06 105 GLU A O 1
ATOM 763 N N . LEU A 1 106 ? -3.194 -17.605 2.514 1.00 95.19 106 LEU A N 1
ATOM 764 C CA . LEU A 1 106 ? -4.055 -16.698 3.280 1.00 95.19 106 LEU A CA 1
ATOM 765 C C . LEU A 1 106 ? -5.261 -16.184 2.472 1.00 95.19 106 LEU A C 1
ATOM 767 O O . LEU A 1 106 ? -6.054 -15.393 2.980 1.00 95.19 106 LEU A O 1
ATOM 771 N N . GLY A 1 107 ? -5.426 -16.626 1.223 1.00 95.38 107 GLY A N 1
ATOM 772 C CA . GLY A 1 107 ? -6.528 -16.230 0.349 1.00 95.38 107 GLY A CA 1
ATOM 773 C C . GLY A 1 107 ? -6.382 -14.830 -0.251 1.00 95.38 107 GLY A C 1
ATOM 774 O O . GLY A 1 107 ? -7.358 -14.300 -0.782 1.00 95.38 107 GLY A O 1
ATOM 775 N N . VAL A 1 108 ? -5.197 -14.216 -0.177 1.00 97.25 108 VAL A N 1
ATOM 776 C CA . VAL A 1 108 ? -4.917 -12.905 -0.773 1.00 97.25 108 VAL A CA 1
ATOM 777 C C . VAL A 1 108 ? -4.657 -13.078 -2.268 1.00 97.25 108 VAL A C 1
ATOM 779 O O . VAL A 1 108 ? -3.718 -13.752 -2.671 1.00 97.25 108 VAL A O 1
ATOM 782 N N . ALA A 1 109 ? -5.480 -12.439 -3.097 1.00 95.81 109 ALA A N 1
ATOM 783 C CA . ALA A 1 109 ? -5.329 -12.451 -4.549 1.00 95.81 109 ALA A CA 1
ATOM 784 C C . ALA A 1 109 ? -4.197 -11.522 -5.019 1.00 95.81 109 ALA A C 1
ATOM 786 O O . ALA A 1 109 ? -3.489 -11.824 -5.968 1.00 95.81 109 ALA A O 1
ATOM 787 N N . GLY A 1 110 ? -4.026 -10.372 -4.370 1.00 96.69 110 GLY A N 1
ATOM 788 C CA . GLY A 1 110 ? -2.982 -9.408 -4.701 1.00 96.69 110 GLY A CA 1
ATOM 789 C C . GLY A 1 110 ? -2.902 -8.293 -3.6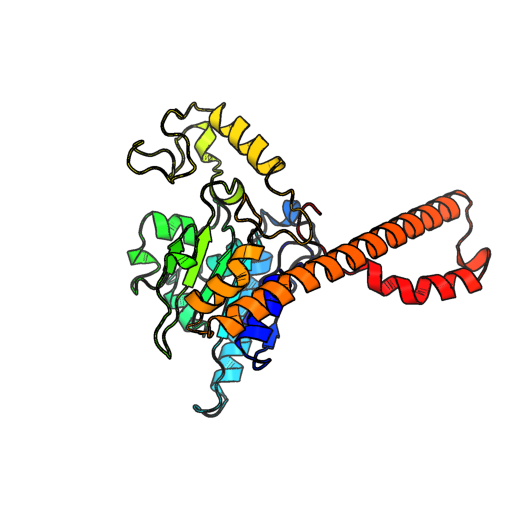69 1.00 96.69 110 GLY A C 1
ATOM 790 O O . GLY A 1 110 ? -3.645 -8.284 -2.681 1.00 96.69 110 GLY A O 1
ATOM 791 N N . GLY A 1 111 ? -2.026 -7.321 -3.897 1.00 97.44 111 GLY A N 1
ATOM 792 C CA . GLY A 1 111 ? -1.858 -6.234 -2.944 1.00 97.44 111 GLY A CA 1
ATOM 793 C C . GLY A 1 111 ? -1.183 -4.992 -3.494 1.00 97.44 111 GLY A C 1
ATOM 794 O O . GLY A 1 111 ? -0.555 -5.027 -4.548 1.00 97.44 111 GLY A O 1
ATOM 795 N N . LEU A 1 112 ? -1.328 -3.895 -2.757 1.00 98.25 112 LEU A N 1
ATOM 796 C CA . LEU A 1 112 ? -0.692 -2.611 -3.035 1.00 98.25 112 LEU A CA 1
ATOM 797 C C . LEU A 1 112 ? 0.104 -2.164 -1.804 1.00 98.25 112 LEU A C 1
ATOM 799 O O . LEU A 1 112 ? -0.436 -2.072 -0.705 1.00 98.25 112 LEU A O 1
ATOM 803 N N . TYR A 1 113 ? 1.385 -1.873 -1.989 1.00 97.94 113 TYR A N 1
ATOM 804 C CA . TYR A 1 113 ? 2.314 -1.535 -0.916 1.00 97.94 113 TYR A CA 1
ATOM 805 C C . TYR A 1 113 ? 3.009 -0.222 -1.259 1.00 97.94 113 TYR A C 1
ATOM 807 O O . TYR A 1 113 ? 3.832 -0.164 -2.171 1.00 97.94 113 TYR A O 1
ATOM 815 N N . LEU A 1 114 ? 2.648 0.841 -0.553 1.00 95.44 114 LEU A N 1
ATOM 816 C CA . LEU A 1 114 ? 3.099 2.202 -0.832 1.00 95.44 114 LEU A CA 1
ATOM 817 C C . LEU A 1 114 ? 4.216 2.584 0.145 1.00 95.44 114 LEU A C 1
ATOM 819 O O . LEU A 1 114 ? 4.041 2.463 1.358 1.00 95.44 114 LEU A O 1
ATOM 823 N N . GLY A 1 115 ? 5.369 3.021 -0.360 1.00 92.38 115 GLY A N 1
ATOM 824 C CA . GLY A 1 115 ? 6.471 3.503 0.481 1.00 92.38 115 GLY A CA 1
ATOM 825 C C . GLY A 1 115 ? 7.000 2.469 1.461 1.00 92.38 115 GLY A C 1
ATOM 826 O O . GLY A 1 115 ? 7.120 2.738 2.656 1.00 92.38 115 GLY A O 1
ATOM 827 N N . VAL A 1 116 ? 7.276 1.266 0.959 1.00 92.75 116 VAL A N 1
ATOM 828 C CA . VAL A 1 116 ? 7.783 0.146 1.757 1.00 92.75 116 VAL A CA 1
ATOM 829 C C . VAL A 1 116 ? 9.089 0.550 2.465 1.00 92.75 116 VAL A C 1
ATOM 831 O O . VAL A 1 116 ? 10.090 0.808 1.799 1.00 92.75 116 VAL A O 1
ATOM 834 N N . PRO A 1 117 ? 9.136 0.574 3.811 1.00 88.94 117 PRO A N 1
ATOM 835 C CA . PRO A 1 117 ? 10.337 0.955 4.541 1.00 88.94 117 PRO A CA 1
ATOM 836 C C . PRO A 1 117 ? 11.513 0.026 4.255 1.00 88.94 117 PRO A C 1
ATOM 838 O O . PRO A 1 117 ? 11.347 -1.193 4.161 1.00 88.94 117 PRO A O 1
ATOM 841 N N . PHE A 1 118 ? 12.722 0.590 4.221 1.00 85.19 118 PHE A N 1
ATOM 842 C CA . PHE A 1 118 ? 13.967 -0.121 3.894 1.00 85.19 118 PHE A CA 1
ATOM 843 C C . PHE A 1 118 ? 14.232 -1.401 4.702 1.00 85.19 118 PHE A C 1
ATOM 845 O O . PHE A 1 118 ? 14.972 -2.271 4.249 1.00 85.19 118 PHE A O 1
ATOM 852 N N . ARG A 1 119 ? 13.668 -1.508 5.909 1.00 85.56 119 ARG A N 1
ATOM 853 C CA . ARG A 1 119 ? 13.878 -2.633 6.830 1.00 85.56 119 ARG A CA 1
ATOM 854 C C . ARG A 1 119 ? 12.898 -3.795 6.650 1.00 85.56 119 ARG A C 1
ATOM 856 O O . ARG A 1 119 ? 13.056 -4.788 7.345 1.00 85.56 119 ARG A O 1
ATOM 863 N N . THR A 1 120 ? 11.902 -3.661 5.775 1.00 91.38 120 THR A N 1
ATOM 864 C CA . THR A 1 120 ? 10.880 -4.694 5.533 1.00 91.38 120 THR A CA 1
ATOM 865 C C . THR A 1 120 ? 11.554 -5.999 5.114 1.00 91.38 120 THR A C 1
ATOM 867 O O . THR A 1 120 ? 12.330 -6.006 4.153 1.00 91.38 120 THR A O 1
ATOM 870 N N . GLU A 1 121 ? 11.311 -7.084 5.843 1.00 91.81 121 GLU A N 1
ATOM 871 C CA . GLU A 1 121 ? 12.054 -8.337 5.687 1.00 91.81 121 GLU A CA 1
ATOM 872 C C . GLU A 1 121 ? 11.790 -8.962 4.314 1.00 91.81 121 GLU A C 1
ATOM 874 O O . GLU A 1 121 ? 12.731 -9.198 3.548 1.00 91.81 121 GLU A O 1
ATOM 879 N N . MET A 1 122 ? 10.513 -9.105 3.952 1.00 93.56 122 MET A N 1
ATOM 880 C CA . MET A 1 122 ? 10.080 -9.653 2.667 1.00 93.56 122 MET A CA 1
ATOM 881 C C . MET A 1 122 ? 10.679 -8.882 1.485 1.00 93.56 122 MET A C 1
ATOM 883 O O . MET A 1 122 ? 11.169 -9.482 0.530 1.00 93.56 122 MET A O 1
ATOM 887 N N . TRP A 1 123 ? 10.710 -7.544 1.552 1.00 93.88 123 TRP A N 1
ATOM 888 C CA . TRP A 1 123 ? 11.287 -6.724 0.481 1.00 93.88 123 TRP A CA 1
ATOM 889 C C . TRP A 1 123 ? 12.796 -6.941 0.335 1.00 93.88 123 TRP A C 1
ATOM 891 O O . TRP A 1 123 ? 13.303 -7.069 -0.780 1.00 93.88 123 TRP A O 1
ATOM 901 N N . ASN A 1 124 ? 13.528 -7.006 1.450 1.00 91.94 124 ASN A N 1
ATOM 902 C CA . ASN A 1 124 ? 14.970 -7.235 1.428 1.00 91.94 124 ASN A CA 1
ATOM 903 C C . ASN A 1 124 ? 15.324 -8.618 0.867 1.00 91.94 124 ASN A C 1
ATOM 905 O O . ASN A 1 124 ? 16.247 -8.713 0.057 1.00 91.94 124 ASN A O 1
ATOM 909 N N . ILE A 1 125 ? 14.579 -9.658 1.252 1.00 92.50 125 ILE A N 1
ATOM 910 C CA . ILE A 1 125 ? 14.781 -11.016 0.734 1.00 92.50 125 ILE A CA 1
ATOM 911 C C . ILE A 1 125 ? 14.415 -11.077 -0.747 1.00 92.50 125 ILE A C 1
ATOM 913 O O . ILE A 1 125 ? 15.220 -11.565 -1.535 1.00 92.50 125 ILE A O 1
ATOM 917 N N . TRP A 1 126 ? 13.273 -10.512 -1.148 1.00 94.44 126 TRP A N 1
ATOM 918 C CA . TRP A 1 126 ? 12.860 -10.475 -2.551 1.00 94.44 126 TRP A CA 1
ATOM 919 C C . TRP A 1 126 ? 13.889 -9.767 -3.436 1.00 94.44 126 TRP A C 1
ATOM 921 O O . TRP A 1 126 ? 14.236 -10.285 -4.487 1.00 94.44 126 TRP A O 1
ATOM 931 N N . ARG A 1 127 ? 14.468 -8.635 -3.007 1.00 91.06 127 ARG A N 1
ATOM 932 C CA . ARG A 1 127 ? 15.539 -7.974 -3.781 1.00 91.06 127 ARG A CA 1
ATOM 933 C C . ARG A 1 127 ? 16.812 -8.818 -3.897 1.00 91.06 127 ARG A C 1
ATOM 935 O O . ARG A 1 127 ? 17.537 -8.669 -4.876 1.00 91.06 127 ARG A O 1
ATOM 942 N N . ALA A 1 128 ? 17.126 -9.625 -2.884 1.00 91.75 128 ALA A N 1
ATOM 943 C CA . ALA A 1 128 ? 18.338 -10.440 -2.857 1.00 91.75 128 ALA A CA 1
ATOM 944 C C . ALA A 1 128 ? 18.179 -11.756 -3.633 1.00 91.75 128 ALA A C 1
ATOM 946 O O . ALA A 1 128 ? 19.117 -12.191 -4.297 1.00 91.75 128 ALA A O 1
ATOM 947 N N . ASN A 1 129 ? 17.009 -12.389 -3.537 1.00 91.50 129 ASN A N 1
ATOM 948 C CA . ASN A 1 129 ? 16.681 -13.651 -4.186 1.00 91.50 129 ASN A CA 1
ATOM 949 C C . ASN A 1 129 ? 15.161 -13.739 -4.453 1.00 91.50 129 ASN A C 1
ATOM 951 O O . ASN A 1 129 ? 14.436 -14.340 -3.652 1.00 91.50 129 ASN A O 1
ATOM 955 N N . PRO A 1 130 ? 14.665 -13.145 -5.558 1.00 92.62 130 PRO A N 1
ATOM 956 C CA . PRO A 1 130 ? 13.238 -13.130 -5.872 1.00 92.62 130 PRO A CA 1
ATOM 957 C C . PRO A 1 130 ? 12.640 -14.533 -5.983 1.00 92.62 130 PRO A C 1
ATOM 959 O O . PRO A 1 130 ? 11.571 -14.779 -5.436 1.00 92.62 130 PRO A O 1
ATOM 962 N N . GLU A 1 131 ? 13.345 -15.473 -6.621 1.00 91.94 131 GLU A N 1
ATOM 963 C CA . GLU A 1 131 ? 12.845 -16.834 -6.873 1.00 91.94 131 GLU A CA 1
ATOM 964 C C . GLU A 1 131 ? 12.520 -17.600 -5.582 1.00 91.94 131 GLU A C 1
ATOM 966 O O . GLU A 1 131 ? 11.619 -18.437 -5.572 1.00 91.94 131 GLU A O 1
ATOM 971 N N . ALA A 1 132 ? 13.209 -17.293 -4.477 1.00 90.31 132 ALA A N 1
ATOM 972 C CA . ALA A 1 132 ? 12.979 -17.954 -3.194 1.00 90.31 132 ALA A CA 1
ATOM 973 C C . ALA A 1 132 ? 11.662 -17.551 -2.514 1.00 90.31 132 ALA A C 1
ATOM 975 O O . ALA A 1 132 ? 11.119 -18.343 -1.747 1.00 90.31 132 ALA A O 1
ATOM 976 N N . VAL A 1 133 ? 11.163 -16.335 -2.758 1.00 92.88 133 VAL A N 1
ATOM 977 C CA . VAL A 1 133 ? 9.986 -15.780 -2.059 1.00 92.88 133 VAL A CA 1
ATOM 978 C C . VAL A 1 133 ? 8.854 -15.361 -2.996 1.00 92.88 133 VAL A C 1
ATOM 980 O O . VAL A 1 133 ? 7.737 -15.119 -2.551 1.00 92.88 133 VAL A O 1
ATOM 983 N N . ASP A 1 134 ? 9.108 -15.291 -4.294 1.00 95.25 134 ASP A N 1
ATOM 984 C CA . ASP A 1 134 ? 8.133 -15.009 -5.343 1.00 95.25 134 ASP A CA 1
ATOM 985 C C . ASP A 1 134 ? 8.426 -15.879 -6.581 1.00 95.25 134 ASP A C 1
ATOM 987 O O . ASP A 1 134 ? 8.770 -15.367 -7.648 1.00 95.25 134 ASP A O 1
ATOM 991 N N . PRO A 1 135 ? 8.300 -17.216 -6.472 1.00 92.94 135 PRO A N 1
ATOM 992 C CA . PRO A 1 135 ? 8.573 -18.122 -7.591 1.00 92.94 135 PRO A CA 1
ATOM 993 C C . PRO A 1 135 ? 7.633 -17.897 -8.788 1.00 92.94 135 PRO A C 1
ATOM 995 O O . PRO A 1 135 ? 7.951 -18.289 -9.907 1.00 92.94 135 PRO A O 1
ATOM 998 N N . GLY A 1 136 ? 6.471 -17.274 -8.562 1.00 91.94 136 GLY A N 1
ATOM 999 C CA . GLY A 1 136 ? 5.515 -16.910 -9.609 1.00 91.94 136 GLY A CA 1
ATOM 1000 C C . GLY A 1 136 ? 5.806 -15.572 -10.295 1.00 91.94 136 GLY A C 1
ATOM 1001 O O . GLY A 1 136 ? 5.142 -15.261 -11.282 1.00 91.94 136 GLY A O 1
ATOM 1002 N N . GLY A 1 137 ? 6.756 -14.777 -9.789 1.00 94.12 137 GLY A N 1
ATOM 1003 C CA . GLY A 1 137 ? 7.096 -13.464 -10.340 1.00 94.12 137 GLY A CA 1
ATOM 1004 C C . GLY A 1 137 ? 5.937 -12.460 -10.322 1.00 94.12 137 GLY A C 1
ATOM 1005 O O . GLY A 1 137 ? 5.829 -11.635 -11.232 1.00 94.12 137 GLY A O 1
ATOM 1006 N N . VAL A 1 138 ? 5.027 -12.552 -9.345 1.00 94.44 138 VAL A N 1
ATOM 1007 C CA . VAL A 1 138 ? 3.829 -11.694 -9.265 1.00 94.44 138 VAL A CA 1
ATOM 1008 C C . VAL A 1 138 ? 4.017 -10.482 -8.346 1.00 94.44 138 VAL A C 1
ATOM 1010 O O . VAL A 1 138 ? 3.129 -9.626 -8.289 1.00 94.44 138 VAL A O 1
ATOM 1013 N N . LEU A 1 139 ? 5.147 -10.382 -7.638 1.00 97.00 139 LEU A N 1
ATOM 1014 C CA . LEU A 1 139 ? 5.560 -9.196 -6.892 1.00 97.00 139 LEU A CA 1
ATOM 1015 C C . LEU A 1 139 ? 6.381 -8.274 -7.799 1.00 97.00 139 LEU A C 1
ATOM 1017 O O . LEU A 1 139 ? 7.438 -8.638 -8.305 1.00 97.00 139 LEU A O 1
ATOM 1021 N N . VAL A 1 140 ? 5.899 -7.047 -7.993 1.00 96.75 140 VAL A N 1
ATOM 1022 C CA . VAL A 1 140 ? 6.510 -6.051 -8.881 1.00 96.75 140 VAL A CA 1
ATOM 1023 C C . VAL A 1 140 ? 6.795 -4.773 -8.105 1.00 96.75 140 VAL A C 1
ATOM 1025 O O . VAL A 1 140 ? 5.932 -4.292 -7.375 1.00 96.75 140 VAL A O 1
ATOM 1028 N N . GLN A 1 141 ? 7.982 -4.192 -8.297 1.00 95.94 141 GLN A N 1
ATOM 1029 C CA . GLN A 1 141 ? 8.348 -2.886 -7.747 1.00 95.94 141 GLN A CA 1
ATOM 1030 C C . GLN A 1 141 ? 8.497 -1.844 -8.859 1.00 95.94 141 GLN A C 1
ATOM 1032 O O . GLN A 1 141 ? 9.238 -2.067 -9.814 1.00 95.94 141 GLN A O 1
ATOM 1037 N N . VAL A 1 142 ? 7.859 -0.684 -8.702 1.00 95.94 142 VAL A N 1
ATOM 1038 C CA . VAL A 1 142 ? 7.999 0.475 -9.602 1.00 95.94 142 VAL A CA 1
ATOM 1039 C C . VAL A 1 142 ? 8.035 1.782 -8.817 1.00 95.94 142 VAL A C 1
ATOM 1041 O O . VAL A 1 142 ? 7.559 1.839 -7.685 1.00 95.94 142 VAL A O 1
ATOM 1044 N N . SER A 1 143 ? 8.579 2.840 -9.418 1.00 94.12 143 SER A N 1
ATOM 1045 C CA . SER A 1 143 ? 8.491 4.195 -8.859 1.00 94.12 143 SER A CA 1
ATOM 1046 C C . SER A 1 143 ? 7.251 4.961 -9.309 1.00 94.12 143 SER A C 1
ATOM 1048 O O . SER A 1 143 ? 6.819 5.866 -8.607 1.00 94.12 143 SER A O 1
ATOM 1050 N N . ASP A 1 144 ? 6.639 4.570 -10.427 1.00 95.12 144 ASP A N 1
ATOM 1051 C CA . ASP A 1 144 ? 5.360 5.097 -10.901 1.00 95.12 144 ASP A CA 1
ATOM 1052 C C . ASP A 1 144 ? 4.493 3.930 -11.408 1.00 95.12 144 ASP A C 1
ATOM 1054 O O . ASP A 1 144 ? 4.897 3.231 -12.345 1.00 95.12 144 ASP A O 1
ATOM 1058 N N . PRO A 1 145 ? 3.304 3.684 -10.826 1.00 95.69 145 PRO A N 1
ATOM 1059 C CA . PRO A 1 145 ? 2.420 2.615 -11.279 1.00 95.69 145 PRO A CA 1
ATOM 1060 C C . PRO A 1 145 ? 1.922 2.819 -12.720 1.00 95.69 145 PRO A C 1
ATOM 1062 O O . PRO A 1 145 ? 1.547 1.846 -13.370 1.00 95.69 145 PRO A O 1
ATOM 1065 N N . ALA A 1 146 ? 1.950 4.034 -13.274 1.00 93.88 146 ALA A N 1
ATOM 1066 C CA . ALA A 1 146 ? 1.585 4.282 -14.670 1.00 93.88 146 ALA A CA 1
ATOM 1067 C C . ALA A 1 146 ? 2.554 3.642 -15.681 1.00 93.88 146 ALA A C 1
ATOM 1069 O O . ALA A 1 146 ? 2.184 3.467 -16.841 1.00 93.88 146 ALA A O 1
ATOM 1070 N N . LEU A 1 147 ? 3.757 3.245 -15.246 1.00 93.00 147 LEU A N 1
ATOM 1071 C CA . LEU A 1 147 ? 4.724 2.512 -16.071 1.00 93.00 147 LEU A CA 1
ATOM 1072 C C . LEU A 1 147 ? 4.299 1.063 -16.340 1.00 93.00 147 LEU A C 1
ATOM 1074 O O . LEU A 1 147 ? 4.851 0.417 -17.230 1.00 93.00 147 LEU A O 1
ATOM 1078 N N . LEU A 1 148 ? 3.342 0.535 -15.572 1.00 93.94 148 LEU A N 1
ATOM 1079 C CA . LEU A 1 148 ? 2.845 -0.824 -15.742 1.00 93.94 148 LEU A CA 1
ATOM 1080 C C . LEU A 1 148 ? 1.598 -0.857 -16.634 1.00 93.94 148 LEU A C 1
ATOM 1082 O O . LEU A 1 148 ? 0.721 0.001 -16.510 1.00 93.94 148 LEU A O 1
ATOM 1086 N N . PRO A 1 149 ? 1.446 -1.889 -17.482 1.00 90.19 149 PRO A N 1
ATOM 1087 C CA . PRO A 1 149 ? 0.215 -2.094 -18.236 1.00 90.19 149 PRO A CA 1
ATOM 1088 C C . PRO A 1 149 ? -0.961 -2.454 -17.313 1.00 90.19 149 PRO A C 1
ATOM 1090 O O . PRO A 1 149 ? -0.772 -2.944 -16.189 1.00 90.19 149 PRO A O 1
ATOM 1093 N N . VAL A 1 150 ? -2.191 -2.216 -17.799 1.00 85.88 150 VAL A N 1
ATOM 1094 C CA . VAL A 1 150 ? -3.419 -2.700 -17.139 1.00 85.88 150 VAL A CA 1
ATOM 1095 C C . VAL A 1 150 ? -3.382 -4.224 -17.205 1.00 85.88 150 VAL A C 1
ATOM 1097 O O . VAL A 1 150 ? -2.972 -4.793 -18.216 1.00 85.88 150 VAL A O 1
ATOM 1100 N N . LEU A 1 151 ? -3.770 -4.873 -16.116 1.00 90.31 151 LEU A N 1
ATOM 1101 C CA . LEU A 1 151 ? -3.920 -6.320 -16.082 1.00 90.31 151 LEU A CA 1
ATOM 1102 C C . LEU A 1 151 ? -5.171 -6.753 -16.856 1.00 90.31 151 LEU A C 1
ATOM 1104 O O . LEU A 1 151 ? -6.156 -6.020 -16.910 1.00 90.31 151 LEU A O 1
ATOM 1108 N N . SER A 1 152 ? -5.128 -7.945 -17.452 1.00 87.25 152 SER A N 1
ATOM 1109 C CA . SER A 1 152 ? -6.333 -8.547 -18.037 1.00 87.25 152 SER A CA 1
ATOM 1110 C C . SER A 1 152 ? -7.309 -8.955 -16.933 1.00 87.25 152 SER A C 1
ATOM 1112 O O . SER A 1 152 ? -6.912 -9.099 -15.774 1.00 87.25 152 SER A O 1
ATOM 1114 N N . ASP A 1 153 ? -8.575 -9.177 -17.288 1.00 78.88 153 ASP A N 1
ATOM 1115 C CA . ASP A 1 153 ? -9.575 -9.629 -16.320 1.00 78.88 153 ASP A CA 1
ATOM 1116 C C . ASP A 1 153 ? -9.133 -10.921 -15.606 1.00 78.88 153 ASP A C 1
ATOM 1118 O O . ASP A 1 153 ? -8.489 -11.798 -16.188 1.00 78.88 153 ASP A O 1
ATOM 1122 N N . GLY A 1 154 ? -9.418 -10.998 -14.308 1.00 77.19 154 GLY A N 1
ATOM 1123 C CA . GLY A 1 154 ? -8.976 -12.079 -13.425 1.00 77.19 154 GLY A CA 1
ATOM 1124 C C . GLY A 1 154 ? -7.490 -12.065 -13.037 1.00 77.19 154 GLY A C 1
ATOM 1125 O O . GLY A 1 154 ? -7.120 -12.777 -12.103 1.00 77.19 154 GLY A O 1
ATOM 1126 N N . GLN A 1 155 ? -6.637 -11.253 -13.674 1.00 89.31 155 GLN A N 1
ATOM 1127 C CA . GLN A 1 155 ? -5.235 -11.132 -13.275 1.00 89.31 155 GLN A CA 1
ATOM 1128 C C . GLN A 1 155 ? -5.060 -10.171 -12.093 1.00 89.31 155 GLN A C 1
ATOM 1130 O O . GLN A 1 155 ? -5.752 -9.163 -11.945 1.00 89.31 155 GLN A O 1
ATOM 1135 N N . VAL A 1 156 ? -4.075 -10.486 -11.258 1.00 92.69 156 VAL A N 1
ATOM 1136 C CA . VAL A 1 156 ? -3.723 -9.765 -10.032 1.00 92.69 156 VAL A CA 1
ATOM 1137 C C . VAL A 1 156 ? -2.220 -9.766 -9.843 1.00 92.69 156 VAL A C 1
ATOM 1139 O O . VAL A 1 156 ? -1.523 -10.634 -10.367 1.00 92.69 156 VAL A O 1
ATOM 1142 N N . ARG A 1 157 ? -1.720 -8.786 -9.092 1.00 96.12 157 ARG A N 1
ATOM 1143 C CA . ARG A 1 157 ? -0.318 -8.739 -8.678 1.00 96.12 157 ARG A CA 1
ATOM 1144 C C . ARG A 1 157 ? -0.168 -8.173 -7.276 1.00 96.12 157 ARG A C 1
ATOM 1146 O O . ARG A 1 157 ? -1.067 -7.523 -6.738 1.00 96.12 157 ARG A O 1
ATOM 1153 N N . HIS A 1 158 ? 1.013 -8.378 -6.722 1.00 98.00 158 HIS A N 1
ATOM 1154 C CA . HIS A 1 158 ? 1.499 -7.655 -5.563 1.00 98.00 158 HIS A CA 1
ATOM 1155 C C . HIS A 1 158 ? 2.355 -6.485 -6.068 1.00 98.00 158 HIS A C 1
ATOM 1157 O O . HIS A 1 158 ? 3.373 -6.689 -6.719 1.00 98.00 158 HIS A O 1
ATOM 1163 N N . LEU A 1 159 ? 1.918 -5.247 -5.841 1.00 98.25 159 LEU A N 1
ATOM 1164 C CA . LEU A 1 159 ? 2.548 -4.044 -6.386 1.00 98.25 159 LEU A CA 1
ATOM 1165 C C . LEU A 1 159 ? 3.186 -3.211 -5.275 1.00 98.25 159 LEU A C 1
ATOM 1167 O O . LEU A 1 159 ? 2.480 -2.646 -4.445 1.00 98.25 159 LEU A O 1
ATOM 1171 N N . MET A 1 160 ? 4.510 -3.092 -5.292 1.00 97.94 160 MET A N 1
ATOM 1172 C CA . MET A 1 160 ? 5.260 -2.145 -4.470 1.00 97.94 160 MET A CA 1
ATOM 1173 C C . MET A 1 160 ? 5.487 -0.851 -5.256 1.00 97.94 160 MET A C 1
ATOM 1175 O O . MET A 1 160 ? 6.174 -0.858 -6.278 1.00 97.94 160 MET A O 1
ATOM 1179 N N . VAL A 1 161 ? 4.937 0.262 -4.773 1.00 97.38 161 VAL A N 1
ATOM 1180 C CA . VAL A 1 161 ? 5.225 1.600 -5.305 1.00 97.38 161 VAL A CA 1
ATOM 1181 C C . VAL A 1 161 ? 6.203 2.287 -4.361 1.00 97.38 161 VAL A C 1
ATOM 1183 O O . VAL A 1 161 ? 5.900 2.498 -3.187 1.00 97.38 161 VAL A O 1
ATOM 1186 N N . VAL A 1 162 ? 7.393 2.599 -4.869 1.00 93.62 162 VAL A N 1
ATOM 1187 C CA . VAL A 1 162 ? 8.483 3.215 -4.105 1.00 93.62 162 VAL A CA 1
ATOM 1188 C C . VAL A 1 162 ? 9.053 4.368 -4.913 1.00 93.62 162 VAL A C 1
ATOM 1190 O O . VAL A 1 162 ? 9.749 4.131 -5.902 1.00 93.62 162 VAL A O 1
ATOM 1193 N N . HIS A 1 163 ? 8.790 5.607 -4.494 1.00 91.69 163 HIS A N 1
ATOM 1194 C CA . HIS A 1 163 ? 9.308 6.773 -5.207 1.00 91.69 163 HIS A CA 1
ATOM 1195 C C . HIS A 1 163 ? 10.834 6.816 -5.196 1.00 91.69 163 HIS A C 1
ATOM 1197 O O . HIS A 1 163 ? 11.511 6.322 -4.285 1.00 91.69 163 HIS A O 1
ATOM 1203 N N . ASP A 1 164 ? 11.393 7.421 -6.241 1.00 87.69 164 ASP A N 1
ATOM 1204 C CA . ASP A 1 164 ? 12.840 7.503 -6.407 1.00 87.69 164 ASP A CA 1
ATOM 1205 C C . ASP A 1 164 ? 13.502 8.423 -5.374 1.00 87.69 164 ASP A C 1
ATOM 1207 O O . ASP A 1 164 ? 14.678 8.226 -5.064 1.00 87.69 164 ASP A O 1
ATOM 1211 N N . ASP A 1 165 ? 12.736 9.351 -4.802 1.00 84.56 165 ASP A N 1
ATOM 1212 C CA . ASP A 1 165 ? 13.127 10.328 -3.788 1.00 84.56 165 ASP A CA 1
ATOM 1213 C C . ASP A 1 165 ? 12.544 10.039 -2.388 1.00 84.56 165 ASP A C 1
ATOM 1215 O O . ASP A 1 165 ? 12.690 10.871 -1.497 1.00 84.56 165 ASP A O 1
ATOM 1219 N N . ASP A 1 166 ? 11.917 8.877 -2.153 1.00 86.50 166 ASP A N 1
ATOM 1220 C CA . ASP A 1 166 ? 11.354 8.529 -0.838 1.00 86.50 166 ASP A CA 1
ATOM 1221 C C . ASP A 1 166 ? 12.445 8.097 0.166 1.00 86.50 166 ASP A C 1
ATOM 1223 O O . ASP A 1 166 ? 12.953 6.967 0.089 1.00 86.50 166 ASP A O 1
ATOM 1227 N N . PRO A 1 167 ? 12.778 8.922 1.177 1.00 81.19 167 PRO A N 1
ATOM 1228 C CA . PRO A 1 167 ? 13.839 8.593 2.119 1.00 81.19 167 PRO A CA 1
ATOM 1229 C C . PRO A 1 167 ? 13.495 7.392 3.009 1.00 81.19 167 PRO A C 1
ATOM 1231 O O . PRO A 1 167 ? 14.403 6.680 3.431 1.00 81.19 167 PRO A O 1
ATOM 1234 N N . VAL A 1 168 ? 12.213 7.097 3.257 1.00 81.19 168 VAL A N 1
ATOM 1235 C CA . VAL A 1 168 ? 11.787 5.952 4.087 1.00 81.19 168 VAL A CA 1
ATOM 1236 C C . VAL A 1 168 ? 12.196 4.625 3.445 1.00 81.19 168 VAL A C 1
ATOM 1238 O O . VAL A 1 168 ? 12.615 3.685 4.128 1.00 81.19 168 VAL A O 1
ATOM 1241 N N . SER A 1 169 ? 12.131 4.570 2.119 1.00 82.38 169 SER A N 1
ATOM 1242 C CA . SER A 1 169 ? 12.478 3.396 1.321 1.00 82.38 169 SER A CA 1
ATOM 1243 C C . SER A 1 169 ? 13.974 3.349 0.966 1.00 82.38 169 SER A C 1
ATOM 1245 O O . SER A 1 169 ? 14.546 2.273 0.763 1.00 82.38 169 SER A O 1
ATOM 1247 N N . LYS A 1 170 ? 14.624 4.518 0.878 1.00 83.44 170 LYS A N 1
ATOM 1248 C CA . LYS A 1 170 ? 16.035 4.667 0.477 1.00 83.44 170 LYS A CA 1
ATOM 1249 C C . LYS A 1 170 ? 17.016 4.651 1.655 1.00 83.44 170 LYS A C 1
ATOM 1251 O O . LYS A 1 170 ? 18.213 4.487 1.422 1.00 83.44 170 LYS A O 1
ATOM 1256 N N . PHE A 1 171 ? 16.555 4.783 2.896 1.00 81.12 171 PHE A N 1
ATOM 1257 C CA . PHE A 1 171 ? 17.418 4.686 4.074 1.00 81.12 171 PHE A CA 1
ATOM 1258 C C . PHE A 1 171 ? 18.017 3.274 4.252 1.00 81.12 171 PHE A C 1
ATOM 1260 O O . PHE A 1 171 ? 17.640 2.315 3.583 1.00 81.12 171 PHE A O 1
ATOM 1267 N N . GLY A 1 172 ? 18.974 3.130 5.166 1.00 78.50 172 GLY A N 1
ATOM 1268 C CA . GLY A 1 172 ? 19.538 1.842 5.553 1.00 78.50 172 GLY A CA 1
ATOM 1269 C C . GLY A 1 172 ? 20.517 1.979 6.709 1.00 78.50 172 GLY A C 1
ATOM 1270 O O . GLY A 1 172 ? 21.440 2.784 6.638 1.00 78.50 172 GLY A O 1
ATOM 1271 N N . TYR A 1 173 ? 20.382 1.161 7.759 1.00 78.69 173 TYR A N 1
ATOM 1272 C CA . TYR A 1 173 ? 21.360 1.157 8.861 1.00 78.69 173 TYR A CA 1
ATOM 1273 C C . TYR A 1 173 ? 22.769 0.792 8.382 1.00 78.69 173 TYR A C 1
ATOM 1275 O O . TYR A 1 173 ? 23.760 1.328 8.873 1.00 78.69 173 TYR A O 1
ATOM 1283 N N . SER A 1 174 ? 22.865 -0.065 7.364 1.00 76.94 174 SER A N 1
ATOM 1284 C CA . SER A 1 174 ? 24.134 -0.427 6.735 1.00 76.94 174 SER A CA 1
ATOM 1285 C C . SER A 1 174 ? 24.838 0.758 6.071 1.00 76.94 174 SER A C 1
ATOM 1287 O O . SER A 1 174 ? 26.053 0.696 5.924 1.00 76.94 174 SER A O 1
ATOM 1289 N N . MET A 1 175 ? 24.141 1.863 5.761 1.00 83.69 175 MET A N 1
ATOM 1290 C CA . MET A 1 175 ? 24.729 3.070 5.155 1.00 83.69 175 MET A CA 1
ATOM 1291 C C . MET A 1 175 ? 25.797 3.742 6.020 1.00 83.69 175 MET A C 1
ATOM 1293 O O . MET A 1 175 ? 26.540 4.593 5.530 1.00 83.69 175 MET A O 1
ATOM 1297 N N . VAL A 1 176 ? 25.923 3.360 7.294 1.00 71.75 176 VAL A N 1
ATOM 1298 C CA . VAL A 1 176 ? 27.065 3.764 8.123 1.00 71.75 176 VAL A CA 1
ATOM 1299 C C . VAL A 1 176 ? 28.382 3.256 7.523 1.00 71.75 176 VAL A C 1
ATOM 1301 O O . VAL A 1 176 ? 29.376 3.973 7.580 1.00 71.75 176 VAL A O 1
ATOM 1304 N N . VAL A 1 177 ? 28.385 2.067 6.908 1.00 79.81 177 VAL A N 1
ATOM 1305 C CA . VAL A 1 177 ? 29.598 1.358 6.455 1.00 79.81 177 VAL A CA 1
ATOM 1306 C C . VAL A 1 177 ? 29.546 0.824 5.016 1.00 79.81 177 VAL A C 1
ATOM 1308 O O . VAL A 1 177 ? 30.597 0.551 4.445 1.00 79.81 177 VAL A O 1
ATOM 1311 N N . GLN A 1 178 ? 28.367 0.680 4.409 1.00 82.50 178 GLN A N 1
ATOM 1312 C CA . GLN A 1 178 ? 28.158 0.077 3.087 1.00 82.50 178 GLN A CA 1
ATOM 1313 C C . GLN A 1 178 ? 27.239 0.944 2.218 1.00 82.50 178 GLN A C 1
ATOM 1315 O O . GLN A 1 178 ? 26.267 1.493 2.737 1.00 82.50 178 GLN A O 1
ATOM 1320 N N . PRO A 1 179 ? 27.488 1.062 0.902 1.00 81.25 179 PRO A N 1
ATOM 1321 C CA . PRO A 1 179 ? 26.585 1.789 0.021 1.00 81.25 179 PRO A CA 1
ATOM 1322 C C . PRO A 1 179 ? 25.204 1.111 -0.022 1.00 81.25 179 PRO A C 1
ATOM 1324 O O . PRO A 1 179 ? 25.122 -0.119 -0.037 1.00 81.25 179 PRO A O 1
ATOM 1327 N N . PRO A 1 180 ? 24.104 1.883 -0.059 1.00 84.19 180 PRO A N 1
ATOM 1328 C CA . PRO A 1 180 ? 22.768 1.319 -0.199 1.00 84.19 180 PRO A CA 1
ATOM 1329 C C . PRO A 1 180 ? 22.545 0.760 -1.611 1.00 84.19 180 PRO A C 1
ATOM 1331 O O . PRO A 1 180 ? 23.224 1.139 -2.567 1.00 84.19 180 PRO A O 1
ATOM 1334 N N . TRP A 1 181 ? 21.533 -0.097 -1.756 1.00 81.75 181 TRP A N 1
ATOM 1335 C CA . TRP A 1 181 ? 21.213 -0.819 -2.997 1.00 81.75 181 TRP A CA 1
ATOM 1336 C C . TRP A 1 181 ? 21.041 0.084 -4.235 1.00 81.75 181 TRP A C 1
ATOM 1338 O O . TRP A 1 181 ? 21.354 -0.319 -5.351 1.00 81.75 181 TRP A O 1
ATOM 1348 N N . TRP A 1 182 ? 20.582 1.323 -4.048 1.00 82.88 182 TRP A N 1
ATOM 1349 C CA . TRP A 1 182 ? 20.347 2.299 -5.118 1.00 82.88 182 TRP A CA 1
ATOM 1350 C C . TRP A 1 182 ? 21.580 3.154 -5.471 1.00 82.88 182 TRP A C 1
ATOM 1352 O O . TRP A 1 182 ? 21.527 3.920 -6.431 1.00 82.88 182 TRP A O 1
ATOM 1362 N N . MET A 1 183 ? 22.698 3.028 -4.741 1.00 82.62 183 MET A N 1
ATOM 1363 C CA . MET A 1 183 ? 23.970 3.721 -5.020 1.00 82.62 183 MET A CA 1
ATOM 1364 C C . MET A 1 183 ? 24.935 2.912 -5.901 1.00 82.62 183 MET A C 1
ATOM 1366 O O . MET A 1 183 ? 26.130 3.221 -5.945 1.00 82.62 183 MET A O 1
ATOM 1370 N N . GLY A 1 184 ? 24.426 1.915 -6.634 1.00 78.12 184 GLY A N 1
ATOM 1371 C CA . GLY A 1 184 ? 25.183 1.152 -7.629 1.00 78.12 184 GLY A CA 1
ATOM 1372 C C . GLY A 1 184 ? 25.789 2.013 -8.758 1.00 78.12 184 GLY A C 1
ATOM 1373 O O . GLY A 1 184 ? 25.850 3.247 -8.660 1.00 78.12 184 GLY A O 1
ATOM 1374 N N . PRO A 1 185 ? 26.262 1.388 -9.850 1.00 79.94 185 PRO A N 1
ATOM 1375 C CA . PRO A 1 185 ? 26.847 2.103 -10.984 1.00 79.94 185 PRO A CA 1
ATOM 1376 C C . PRO A 1 185 ? 25.965 3.268 -11.452 1.00 79.94 185 PRO A C 1
ATOM 1378 O O . PRO A 1 185 ? 24.756 3.115 -11.587 1.00 79.94 185 PRO A O 1
ATOM 1381 N N . ALA A 1 186 ? 26.556 4.438 -11.725 1.00 77.00 186 ALA A N 1
ATOM 1382 C CA . ALA A 1 186 ? 25.802 5.663 -12.030 1.00 77.00 186 ALA A CA 1
ATOM 1383 C C . ALA A 1 186 ? 24.819 5.519 -13.210 1.00 77.00 186 ALA A C 1
ATOM 1385 O O . ALA A 1 186 ? 23.798 6.200 -13.248 1.00 77.00 186 ALA A O 1
ATOM 1386 N N . ALA A 1 187 ? 25.110 4.621 -14.156 1.00 78.69 187 ALA A N 1
ATOM 1387 C CA . ALA A 1 187 ? 24.255 4.336 -15.305 1.00 78.69 187 ALA A CA 1
ATOM 1388 C C . ALA A 1 187 ? 22.941 3.621 -14.942 1.00 78.69 187 ALA A C 1
ATOM 1390 O O . ALA A 1 187 ? 21.969 3.754 -15.679 1.00 78.69 187 ALA A O 1
ATOM 1391 N N . THR A 1 188 ? 22.906 2.890 -13.825 1.00 78.25 188 THR A N 1
ATOM 1392 C CA . THR A 1 188 ? 21.769 2.061 -13.393 1.00 78.25 188 THR A CA 1
ATOM 1393 C C . THR A 1 188 ? 21.069 2.623 -12.156 1.00 78.25 188 THR A C 1
ATOM 1395 O O . THR A 1 188 ? 20.250 1.939 -11.547 1.00 78.25 188 THR A O 1
ATOM 1398 N N . ARG A 1 189 ? 21.420 3.844 -11.730 1.00 80.62 189 ARG A N 1
ATOM 1399 C CA . ARG A 1 189 ? 20.781 4.490 -10.580 1.00 80.62 189 ARG A CA 1
ATOM 1400 C C . ARG A 1 189 ? 19.366 4.956 -10.924 1.00 80.62 189 ARG A C 1
ATOM 1402 O O . ARG A 1 189 ? 19.119 5.318 -12.077 1.00 80.62 189 ARG A O 1
ATOM 1409 N N . PRO A 1 190 ? 18.459 5.005 -9.932 1.00 80.62 190 PRO A N 1
ATOM 1410 C CA . PRO A 1 190 ? 17.128 5.564 -10.135 1.00 80.62 190 PRO A CA 1
ATOM 1411 C C . PRO A 1 190 ? 17.176 7.022 -10.645 1.00 80.62 190 PRO A C 1
ATOM 1413 O O . PRO A 1 190 ? 18.079 7.757 -10.237 1.00 80.62 190 PRO A O 1
ATOM 1416 N N . PRO A 1 191 ? 16.230 7.470 -11.498 1.00 78.25 191 PRO A N 1
ATOM 1417 C CA . PRO A 1 191 ? 16.299 8.756 -12.208 1.00 78.25 191 PRO A CA 1
ATOM 1418 C C . PRO A 1 191 ? 16.526 10.005 -11.344 1.00 78.25 191 PRO A C 1
ATOM 1420 O O . PRO A 1 191 ? 17.205 10.927 -11.792 1.00 78.25 191 PRO A O 1
ATOM 1423 N N . LEU A 1 192 ? 15.990 10.039 -10.120 1.00 76.19 192 LEU A N 1
ATOM 1424 C CA . LEU A 1 192 ? 16.118 11.180 -9.200 1.00 76.19 192 LEU A CA 1
ATOM 1425 C C . LEU A 1 192 ? 17.337 11.093 -8.267 1.00 76.19 192 LEU A C 1
ATOM 1427 O O . LEU A 1 192 ? 17.560 11.988 -7.456 1.00 76.19 192 LEU A O 1
ATOM 1431 N N . VAL A 1 193 ? 18.154 10.041 -8.380 1.00 75.50 193 VAL A N 1
ATOM 1432 C CA . VAL A 1 193 ? 19.401 9.909 -7.619 1.00 75.50 193 VAL A CA 1
ATOM 1433 C C . VAL A 1 193 ? 20.535 10.585 -8.397 1.00 75.50 193 VAL A C 1
ATOM 1435 O O . VAL A 1 193 ? 20.852 10.136 -9.504 1.00 75.50 193 VAL A O 1
ATOM 1438 N N . PRO A 1 194 ? 21.213 11.611 -7.839 1.00 77.50 194 PRO A N 1
ATOM 1439 C CA . PRO A 1 194 ? 22.298 12.290 -8.540 1.00 77.50 194 PRO A CA 1
ATOM 1440 C C . PRO A 1 194 ? 23.398 11.314 -8.972 1.00 77.50 194 PRO A C 1
ATOM 1442 O O . PRO A 1 194 ? 23.882 10.482 -8.190 1.00 77.50 194 PRO A O 1
ATOM 1445 N N . ARG A 1 195 ? 23.821 11.410 -10.234 1.00 81.44 195 ARG A N 1
ATOM 1446 C CA . ARG A 1 195 ? 24.811 10.490 -10.817 1.00 81.44 195 ARG A CA 1
ATOM 1447 C C . ARG A 1 195 ? 26.213 10.743 -10.265 1.00 81.44 195 ARG A C 1
ATOM 1449 O O . ARG A 1 195 ? 27.016 9.821 -10.164 1.00 81.44 195 ARG A O 1
ATOM 1456 N N . GLU A 1 196 ? 26.469 11.970 -9.829 1.00 80.81 196 GLU A N 1
ATOM 1457 C CA . GLU A 1 196 ? 27.725 12.446 -9.254 1.00 80.81 196 GLU A CA 1
ATOM 1458 C C . GLU A 1 196 ? 27.840 12.110 -7.763 1.00 80.81 196 GLU A C 1
ATOM 1460 O O . GLU A 1 196 ? 28.939 12.155 -7.201 1.00 80.81 196 GLU A O 1
ATOM 1465 N N . ALA A 1 197 ? 26.724 11.756 -7.109 1.00 77.50 197 ALA A N 1
ATOM 1466 C CA . ALA A 1 197 ? 26.723 11.417 -5.694 1.00 77.50 197 ALA A CA 1
ATOM 1467 C C . ALA A 1 197 ? 27.630 10.206 -5.445 1.00 77.50 197 ALA A C 1
ATOM 1469 O O . ALA A 1 197 ? 27.461 9.130 -6.027 1.00 77.50 197 ALA A O 1
ATOM 1470 N N . LYS A 1 198 ? 28.605 10.372 -4.553 1.00 80.56 198 LYS A N 1
ATOM 1471 C CA . LYS A 1 198 ? 29.456 9.280 -4.081 1.00 80.56 198 LYS A CA 1
ATOM 1472 C C . LYS A 1 198 ? 29.032 8.911 -2.675 1.00 80.56 198 LYS A C 1
ATOM 1474 O O . LYS A 1 198 ? 28.848 9.790 -1.834 1.00 80.56 198 LYS A O 1
ATOM 1479 N N . PHE A 1 199 ? 28.914 7.612 -2.429 1.00 81.94 199 PHE A N 1
ATOM 1480 C CA . PHE A 1 199 ? 28.737 7.113 -1.079 1.00 81.94 199 PHE A CA 1
ATOM 1481 C C . PHE A 1 199 ? 29.945 7.520 -0.229 1.00 81.94 199 PHE A C 1
ATOM 1483 O O . PHE A 1 199 ? 31.093 7.265 -0.602 1.00 81.94 199 PHE A O 1
ATOM 1490 N N . ARG A 1 200 ? 29.679 8.167 0.903 1.00 81.31 200 ARG A N 1
ATOM 1491 C CA . ARG A 1 200 ? 30.665 8.449 1.943 1.00 81.31 200 ARG A CA 1
ATOM 1492 C C . ARG A 1 200 ? 30.136 7.846 3.244 1.00 81.31 200 ARG A C 1
ATOM 1494 O O . ARG A 1 200 ? 29.100 8.325 3.714 1.00 81.31 200 ARG A O 1
ATOM 1501 N N . PRO A 1 201 ? 30.807 6.825 3.812 1.00 76.56 201 PRO A N 1
ATOM 1502 C CA . PRO A 1 201 ? 30.427 6.244 5.097 1.00 76.56 201 PRO A CA 1
ATOM 1503 C C . PRO A 1 201 ? 30.158 7.333 6.139 1.00 76.56 201 PRO A C 1
ATOM 1505 O O . PRO A 1 201 ? 30.837 8.361 6.139 1.00 76.56 201 PRO A O 1
ATOM 1508 N N . ILE A 1 202 ? 29.171 7.118 7.011 1.00 68.62 202 ILE A N 1
ATOM 1509 C CA . ILE A 1 202 ? 28.707 8.062 8.047 1.00 68.62 202 ILE A CA 1
ATOM 1510 C C . ILE A 1 202 ? 28.071 9.350 7.480 1.00 68.62 202 ILE A C 1
ATOM 1512 O O . ILE A 1 202 ? 26.941 9.663 7.843 1.00 68.62 202 ILE A O 1
ATOM 1516 N N . THR A 1 203 ? 28.711 10.087 6.566 1.00 73.62 203 THR A N 1
ATOM 1517 C CA . THR A 1 203 ? 28.150 11.322 5.979 1.00 73.62 203 THR A CA 1
ATOM 1518 C C . THR A 1 203 ? 26.877 11.049 5.179 1.00 73.62 203 THR A C 1
ATOM 1520 O O . THR A 1 203 ? 25.871 11.721 5.388 1.00 73.62 203 THR A O 1
ATOM 1523 N N . SER A 1 204 ? 26.885 10.045 4.295 1.00 76.38 204 SER A N 1
ATOM 1524 C CA . SER A 1 204 ? 25.691 9.641 3.540 1.00 76.38 204 SER A CA 1
ATOM 1525 C C . SER A 1 204 ? 24.576 9.142 4.462 1.00 76.38 204 SER A C 1
ATOM 1527 O O . SER A 1 204 ? 23.407 9.373 4.174 1.00 76.38 204 SER A O 1
ATOM 1529 N N . PHE A 1 205 ? 24.924 8.508 5.585 1.00 68.06 205 PHE A N 1
ATOM 1530 C CA . PHE A 1 205 ? 23.963 8.079 6.602 1.00 68.06 205 PHE A CA 1
ATOM 1531 C C . PHE A 1 205 ? 23.326 9.267 7.341 1.00 68.06 205 PHE A C 1
ATOM 1533 O O . PHE A 1 205 ? 22.109 9.297 7.512 1.00 68.06 205 PHE A O 1
ATOM 1540 N N . ILE A 1 206 ? 24.117 10.274 7.729 1.00 68.50 206 ILE A N 1
ATOM 1541 C CA . ILE A 1 206 ? 23.608 11.505 8.358 1.00 68.50 206 ILE A CA 1
ATOM 1542 C C . ILE A 1 206 ? 22.668 12.244 7.400 1.00 68.50 206 ILE A C 1
ATOM 1544 O O . ILE A 1 206 ? 21.570 12.613 7.804 1.00 68.50 206 ILE A O 1
ATOM 1548 N N . LEU A 1 207 ? 23.059 12.411 6.133 1.00 74.50 207 LEU A N 1
ATOM 1549 C CA . LEU A 1 207 ? 22.212 13.058 5.124 1.00 74.50 207 LEU A CA 1
ATOM 1550 C C . LEU A 1 207 ? 20.893 12.303 4.925 1.00 74.50 207 LEU A C 1
ATOM 1552 O O . LEU A 1 207 ? 19.833 12.903 5.049 1.00 74.50 207 LEU A O 1
ATOM 1556 N N . ALA A 1 208 ? 20.946 10.980 4.755 1.00 69.81 208 ALA A N 1
ATOM 1557 C CA . ALA A 1 208 ? 19.739 10.165 4.642 1.00 69.81 208 ALA A CA 1
ATOM 1558 C C . ALA A 1 208 ? 18.855 10.237 5.905 1.00 69.81 208 ALA A C 1
ATOM 1560 O O . ALA A 1 208 ? 17.636 10.128 5.810 1.00 69.81 208 ALA A O 1
ATOM 1561 N N . THR A 1 209 ? 19.449 10.447 7.087 1.00 62.31 209 THR A N 1
ATOM 1562 C CA . THR A 1 209 ? 18.703 10.651 8.341 1.00 62.31 209 THR A CA 1
ATOM 1563 C C . THR A 1 209 ? 17.982 12.000 8.338 1.00 62.31 209 THR A C 1
ATOM 1565 O O . THR A 1 209 ? 16.827 12.075 8.747 1.00 62.31 209 THR A O 1
ATOM 1568 N N . ILE A 1 210 ? 18.634 13.064 7.857 1.00 69.69 210 ILE A N 1
ATOM 1569 C CA . ILE A 1 210 ? 18.020 14.393 7.711 1.00 69.69 210 ILE A CA 1
ATOM 1570 C C . ILE A 1 210 ? 16.867 14.339 6.700 1.00 69.69 210 ILE A C 1
ATOM 1572 O O . ILE A 1 210 ? 15.789 14.863 6.980 1.00 69.69 210 ILE A O 1
ATOM 1576 N N . ASP A 1 211 ? 17.064 13.672 5.563 1.00 67.69 211 ASP A N 1
ATOM 1577 C CA . ASP A 1 211 ? 16.023 13.508 4.544 1.00 67.69 211 ASP A CA 1
ATOM 1578 C C . ASP A 1 211 ? 14.828 12.723 5.096 1.00 67.69 211 ASP A C 1
ATOM 1580 O O . ASP A 1 211 ? 13.683 13.135 4.919 1.00 67.69 211 ASP A O 1
ATOM 1584 N N . LEU A 1 212 ? 15.078 11.648 5.854 1.00 66.94 212 LEU A N 1
ATOM 1585 C CA . LEU A 1 212 ? 14.036 10.871 6.529 1.00 66.94 212 LEU A CA 1
ATOM 1586 C C . LEU A 1 212 ? 13.197 11.726 7.490 1.00 66.94 212 LEU A C 1
ATOM 1588 O O . LEU A 1 212 ? 11.978 11.577 7.530 1.00 66.94 212 LEU A O 1
ATOM 1592 N N . LEU A 1 213 ? 13.831 12.630 8.242 1.00 63.16 213 LEU A N 1
ATOM 1593 C CA . LEU A 1 213 ? 13.135 13.525 9.174 1.00 63.16 213 LEU A CA 1
ATOM 1594 C C . LEU A 1 213 ? 12.302 14.605 8.461 1.00 63.16 213 LEU A C 1
ATOM 1596 O O . LEU A 1 213 ? 11.311 15.067 9.022 1.00 63.16 213 LEU A O 1
ATOM 1600 N N . ASN A 1 214 ? 12.676 14.998 7.240 1.00 64.38 214 ASN A N 1
ATOM 1601 C CA . ASN A 1 214 ? 12.024 16.076 6.486 1.00 64.38 214 ASN A CA 1
ATOM 1602 C C . ASN A 1 214 ? 11.031 15.588 5.412 1.00 64.38 214 ASN A C 1
ATOM 1604 O O . ASN A 1 214 ? 10.186 16.366 4.963 1.00 64.38 214 ASN A O 1
ATOM 1608 N N . GLY A 1 215 ? 11.105 14.320 4.997 1.00 57.88 215 GLY A N 1
ATOM 1609 C CA . GLY A 1 215 ? 10.403 13.756 3.833 1.00 57.88 215 GLY A CA 1
ATOM 1610 C C . GLY A 1 215 ? 8.889 13.554 3.964 1.00 57.88 215 GLY A C 1
ATOM 1611 O O . GLY A 1 215 ? 8.292 12.906 3.107 1.00 57.88 215 GLY A O 1
ATOM 1612 N N . MET A 1 216 ? 8.260 14.082 5.019 1.00 60.34 216 MET A N 1
ATOM 1613 C CA . MET A 1 216 ? 6.853 13.826 5.367 1.00 60.34 216 MET A CA 1
ATOM 1614 C C . MET A 1 216 ? 5.931 15.052 5.210 1.00 60.34 216 MET A C 1
ATOM 1616 O O . MET A 1 216 ? 4.764 15.012 5.596 1.00 60.34 216 MET A O 1
ATOM 1620 N N . ASN A 1 217 ? 6.418 16.154 4.628 1.00 58.44 217 ASN A N 1
ATOM 1621 C CA . ASN A 1 217 ? 5.632 17.382 4.468 1.00 58.44 217 ASN A CA 1
ATOM 1622 C C . ASN A 1 217 ? 4.754 17.362 3.208 1.00 58.44 217 ASN A C 1
ATOM 1624 O O . ASN A 1 217 ? 5.198 17.701 2.113 1.00 58.44 217 ASN A O 1
ATOM 1628 N N . SER A 1 218 ? 3.474 17.041 3.385 1.00 60.25 218 SER A N 1
ATOM 1629 C CA . SER A 1 218 ? 2.468 17.065 2.317 1.00 60.25 218 SER A CA 1
ATOM 1630 C C . SER A 1 218 ? 1.625 18.345 2.341 1.00 60.25 218 SER A C 1
ATOM 1632 O O . SER A 1 218 ? 1.159 18.777 3.397 1.00 60.25 218 SER A O 1
ATOM 1634 N N . ARG A 1 219 ? 1.359 18.946 1.171 1.00 62.31 219 ARG A N 1
ATOM 1635 C CA . ARG A 1 219 ? 0.386 20.049 1.044 1.00 62.31 219 ARG A CA 1
ATOM 1636 C C . ARG A 1 219 ? -1.025 19.480 0.813 1.00 62.31 219 ARG A C 1
ATOM 1638 O O . ARG A 1 219 ? -1.184 18.594 -0.029 1.00 62.31 219 ARG A O 1
ATOM 1645 N N . PRO A 1 220 ? -2.064 19.954 1.526 1.00 66.25 220 PRO A N 1
ATOM 1646 C CA . PRO A 1 220 ? -3.437 19.515 1.281 1.00 66.25 220 PRO A CA 1
ATOM 1647 C C . PRO A 1 220 ? -3.915 19.804 -0.148 1.00 66.25 220 PRO A C 1
ATOM 1649 O O . PRO A 1 220 ? -3.670 20.885 -0.674 1.00 66.25 220 PRO A O 1
ATOM 1652 N N . GLY A 1 221 ? -4.630 18.857 -0.760 1.00 61.66 221 GLY A N 1
ATOM 1653 C CA . GLY A 1 221 ? -5.281 19.021 -2.069 1.00 61.66 221 GLY A CA 1
ATOM 1654 C C . GLY A 1 221 ? -4.362 18.967 -3.295 1.00 61.66 221 GLY A C 1
ATOM 1655 O O . GLY A 1 221 ? -4.856 18.778 -4.403 1.00 61.66 221 GLY A O 1
ATOM 1656 N N . THR A 1 222 ? -3.047 19.083 -3.114 1.00 79.12 222 THR A N 1
ATOM 1657 C CA . THR A 1 222 ? -2.060 18.874 -4.177 1.00 79.12 222 THR A CA 1
ATOM 1658 C C . THR A 1 222 ? -1.493 17.473 -4.043 1.00 79.12 222 THR A C 1
ATOM 1660 O O . THR A 1 222 ? -0.783 17.189 -3.082 1.00 79.12 222 THR A O 1
ATOM 1663 N N . PHE A 1 223 ? -1.799 16.602 -5.000 1.00 85.62 223 PHE A N 1
ATOM 1664 C CA . PHE A 1 223 ? -1.151 15.297 -5.088 1.00 85.62 223 PHE A CA 1
ATOM 1665 C C . PHE A 1 223 ? 0.038 15.433 -6.029 1.00 85.62 223 PHE A C 1
ATOM 1667 O O . PHE A 1 223 ? -0.126 15.845 -7.180 1.00 85.62 223 PHE A O 1
ATOM 1674 N N . ALA A 1 224 ? 1.222 15.113 -5.530 1.00 83.81 224 ALA A N 1
ATOM 1675 C CA . ALA A 1 224 ? 2.451 15.119 -6.298 1.00 83.81 224 ALA A CA 1
ATOM 1676 C C . ALA A 1 224 ? 3.274 13.902 -5.897 1.00 83.81 224 ALA A C 1
ATOM 1678 O O . ALA A 1 224 ? 3.270 13.509 -4.734 1.00 83.81 224 ALA A O 1
ATOM 1679 N N . ARG A 1 225 ? 3.986 13.328 -6.864 1.00 85.56 225 ARG A N 1
ATOM 1680 C CA . ARG A 1 225 ? 4.869 12.190 -6.628 1.00 85.56 225 ARG A CA 1
ATOM 1681 C C . ARG A 1 225 ? 6.190 12.674 -6.048 1.00 85.56 225 ARG A C 1
ATOM 1683 O O . ARG A 1 225 ? 7.142 12.888 -6.791 1.00 85.56 225 ARG A O 1
ATOM 1690 N N . VAL A 1 226 ? 6.187 12.966 -4.752 1.00 82.44 226 VAL A N 1
ATOM 1691 C CA . VAL A 1 226 ? 7.328 13.562 -4.053 1.00 82.44 226 VAL A CA 1
ATOM 1692 C C . VAL A 1 226 ? 7.469 12.917 -2.687 1.00 82.44 226 VAL A C 1
ATOM 1694 O O . VAL A 1 226 ? 6.520 12.895 -1.900 1.00 82.44 226 VAL A O 1
ATOM 1697 N N . GLY A 1 227 ? 8.672 12.432 -2.396 1.00 84.06 227 GLY A N 1
ATOM 1698 C CA . GLY A 1 227 ? 9.013 11.821 -1.122 1.00 84.06 227 GLY A CA 1
ATOM 1699 C C . GLY A 1 227 ? 8.013 10.738 -0.719 1.00 84.06 227 GLY A C 1
ATOM 1700 O O . GLY A 1 227 ? 7.671 9.857 -1.508 1.00 84.06 227 GLY A O 1
ATOM 1701 N N . HIS A 1 228 ? 7.528 10.822 0.520 1.00 85.44 228 HIS A N 1
ATOM 1702 C CA . HIS A 1 228 ? 6.651 9.817 1.117 1.00 85.44 228 HIS A CA 1
ATOM 1703 C C . HIS A 1 228 ? 5.141 10.114 0.967 1.00 85.44 228 HIS A C 1
ATOM 1705 O O . HIS A 1 228 ? 4.344 9.646 1.777 1.00 85.44 228 HIS A O 1
ATOM 1711 N N . ASP A 1 229 ? 4.730 10.911 -0.028 1.00 86.56 229 ASP A N 1
ATOM 1712 C CA . ASP A 1 229 ? 3.314 11.163 -0.345 1.00 86.56 229 ASP A CA 1
ATOM 1713 C C . ASP A 1 229 ? 2.846 10.310 -1.528 1.00 86.56 229 ASP A C 1
ATOM 1715 O O . ASP A 1 229 ? 3.168 10.599 -2.677 1.00 86.56 229 ASP A O 1
ATOM 1719 N N . TYR A 1 230 ? 2.036 9.289 -1.247 1.00 91.00 230 TYR A N 1
ATOM 1720 C CA . TYR A 1 230 ? 1.558 8.316 -2.237 1.00 91.00 230 TYR A CA 1
ATOM 1721 C C . TYR A 1 230 ? 0.108 8.541 -2.690 1.00 91.00 230 TYR A C 1
ATOM 1723 O O . TYR A 1 230 ? -0.497 7.685 -3.338 1.00 91.00 230 TYR A O 1
ATOM 1731 N N . ARG A 1 231 ? -0.502 9.689 -2.362 1.00 91.25 231 ARG A N 1
ATOM 1732 C CA . ARG A 1 231 ? -1.908 9.961 -2.728 1.00 91.25 231 ARG A CA 1
ATOM 1733 C C . ARG A 1 231 ? -2.121 10.023 -4.240 1.00 91.25 231 ARG A C 1
ATOM 1735 O O . ARG A 1 231 ? -3.186 9.634 -4.714 1.00 91.25 231 ARG A O 1
ATOM 1742 N N . ILE A 1 232 ? -1.110 10.465 -4.992 1.00 93.88 232 ILE A N 1
ATOM 1743 C CA . ILE A 1 232 ? -1.136 10.476 -6.463 1.00 93.88 232 ILE A CA 1
ATOM 1744 C C . ILE A 1 232 ? -1.201 9.061 -7.057 1.00 93.88 232 ILE A C 1
ATOM 1746 O O . ILE A 1 232 ? -1.738 8.875 -8.145 1.00 93.88 232 ILE A O 1
ATOM 1750 N N . ASP A 1 233 ? -0.700 8.059 -6.336 1.00 96.06 233 ASP A N 1
ATOM 1751 C CA . ASP A 1 233 ? -0.601 6.680 -6.810 1.00 96.06 233 ASP A CA 1
ATOM 1752 C C . ASP A 1 233 ? -1.819 5.835 -6.441 1.00 96.06 233 ASP A C 1
ATOM 1754 O O . ASP A 1 233 ? -1.935 4.712 -6.920 1.00 96.06 233 ASP A O 1
ATOM 1758 N N . ALA A 1 234 ? -2.741 6.353 -5.622 1.00 95.56 234 ALA A N 1
ATOM 1759 C CA . ALA A 1 234 ? -3.859 5.586 -5.079 1.00 95.56 234 ALA A CA 1
ATOM 1760 C C . ALA A 1 234 ? -4.707 4.914 -6.175 1.00 95.56 234 ALA A C 1
ATOM 1762 O O . ALA A 1 234 ? -4.836 3.689 -6.192 1.00 95.56 234 ALA A O 1
ATOM 1763 N N . ARG A 1 235 ? -5.248 5.691 -7.124 1.00 96.56 235 ARG A N 1
ATOM 1764 C CA . ARG A 1 235 ? -6.118 5.154 -8.183 1.00 96.56 235 ARG A CA 1
ATOM 1765 C C . ARG A 1 235 ? -5.353 4.231 -9.128 1.00 96.56 235 ARG A C 1
ATOM 1767 O O . ARG A 1 235 ? -5.736 3.077 -9.299 1.00 96.56 235 ARG A O 1
ATOM 1774 N N . VAL A 1 236 ? -4.266 4.727 -9.723 1.00 96.94 236 VAL A N 1
ATOM 1775 C CA . VAL A 1 236 ? -3.495 3.964 -10.719 1.00 96.94 236 VAL A CA 1
ATOM 1776 C C . VAL A 1 236 ? -2.886 2.714 -10.083 1.00 96.94 236 VAL A C 1
ATOM 1778 O O . VAL A 1 236 ? -2.930 1.643 -10.677 1.00 96.94 236 VAL A O 1
ATOM 1781 N N . GLY A 1 237 ? -2.371 2.807 -8.857 1.00 97.12 237 GLY A N 1
ATOM 1782 C CA . GLY A 1 237 ? -1.849 1.671 -8.102 1.00 97.12 237 GLY A CA 1
ATOM 1783 C C . GLY A 1 237 ? -2.894 0.577 -7.900 1.00 97.12 237 GLY A C 1
ATOM 1784 O O . GLY A 1 237 ? -2.601 -0.589 -8.163 1.00 97.12 237 GLY A O 1
ATOM 1785 N N . ILE A 1 238 ? -4.125 0.936 -7.516 1.00 96.31 238 ILE A N 1
ATOM 1786 C CA . ILE A 1 238 ? -5.226 -0.028 -7.375 1.00 96.31 238 ILE A CA 1
ATOM 1787 C C . ILE A 1 238 ? -5.598 -0.641 -8.733 1.00 96.31 238 ILE A C 1
ATOM 1789 O O . ILE A 1 238 ? -5.680 -1.863 -8.831 1.00 96.31 238 ILE A O 1
ATOM 1793 N N . GLU A 1 239 ? -5.752 0.157 -9.794 1.00 95.38 239 GLU A N 1
ATOM 1794 C CA . GLU A 1 239 ? -6.015 -0.352 -11.152 1.00 95.38 239 GLU A CA 1
ATOM 1795 C C . GLU A 1 239 ? -4.959 -1.382 -11.584 1.00 95.38 239 GLU A C 1
ATOM 1797 O O . GLU A 1 239 ? -5.286 -2.490 -12.021 1.00 95.38 239 GLU A O 1
ATOM 1802 N N . ARG A 1 240 ? -3.672 -1.054 -11.396 1.00 95.69 240 ARG A N 1
ATOM 1803 C CA . ARG A 1 240 ? -2.552 -1.922 -11.788 1.00 95.69 240 ARG A CA 1
ATOM 1804 C C . ARG A 1 240 ? -2.388 -3.151 -10.911 1.00 95.69 240 ARG A C 1
ATOM 1806 O O . ARG A 1 240 ? -1.860 -4.144 -11.409 1.00 95.69 240 ARG A O 1
ATOM 1813 N N . ALA A 1 241 ? -2.739 -3.079 -9.632 1.00 96.12 241 ALA A N 1
ATOM 1814 C CA . ALA A 1 241 ? -2.596 -4.196 -8.707 1.00 96.12 241 ALA A CA 1
ATOM 1815 C C . ALA A 1 241 ? -3.780 -5.165 -8.811 1.00 96.12 241 ALA A C 1
ATOM 1817 O O . ALA A 1 241 ? -3.599 -6.384 -8.776 1.00 96.12 241 ALA A O 1
ATOM 1818 N N . PHE A 1 242 ? -4.997 -4.624 -8.923 1.00 94.56 242 PHE A N 1
ATOM 1819 C CA . PHE A 1 242 ? -6.237 -5.384 -8.752 1.00 94.56 242 PHE A CA 1
ATOM 1820 C C . PHE A 1 242 ? -6.881 -5.780 -10.083 1.00 94.56 242 PHE A C 1
ATOM 1822 O O . PHE A 1 242 ? -7.896 -6.475 -10.078 1.00 94.56 242 PHE A O 1
ATOM 1829 N N . GLY A 1 243 ? -6.307 -5.367 -11.215 1.00 92.50 243 GLY A N 1
ATOM 1830 C CA . GLY A 1 243 ? -6.890 -5.630 -12.531 1.00 92.50 243 GLY A CA 1
ATOM 1831 C C . GLY A 1 243 ? -8.224 -4.924 -12.724 1.00 92.50 243 GLY A C 1
ATOM 1832 O O . GLY A 1 243 ? -9.129 -5.462 -13.351 1.00 92.50 243 GLY A O 1
ATOM 1833 N N . LEU A 1 244 ? -8.344 -3.723 -12.155 1.00 92.38 244 LEU A N 1
ATOM 1834 C CA . LEU A 1 244 ? -9.466 -2.828 -12.407 1.00 92.38 244 LEU A CA 1
ATOM 1835 C C . LEU A 1 244 ? -9.107 -1.891 -13.561 1.00 92.38 244 LEU A C 1
ATOM 1837 O O . LEU A 1 244 ? -7.935 -1.610 -13.818 1.00 92.38 244 LEU A O 1
ATOM 1841 N N . SER A 1 245 ? -10.125 -1.401 -14.257 1.00 89.94 245 SER A N 1
ATOM 1842 C CA . SER A 1 245 ? -9.949 -0.480 -15.374 1.00 89.94 245 SER A CA 1
ATOM 1843 C C . SER A 1 245 ? -10.979 0.636 -15.320 1.00 89.94 245 SER A C 1
ATOM 1845 O O . SER A 1 245 ? -12.080 0.466 -14.797 1.00 89.94 245 SER A O 1
ATOM 1847 N N . THR A 1 246 ? -10.604 1.786 -15.865 1.00 92.62 246 THR A N 1
ATOM 1848 C CA . THR A 1 246 ? -11.468 2.952 -16.000 1.00 92.62 246 THR A CA 1
ATOM 1849 C C . THR A 1 246 ? -11.376 3.496 -17.415 1.00 92.62 246 THR A C 1
ATOM 1851 O O . THR A 1 246 ? -10.350 3.393 -18.092 1.00 92.62 246 THR A O 1
ATOM 1854 N N . THR A 1 247 ? -12.469 4.093 -17.878 1.00 95.44 247 THR A N 1
ATOM 1855 C CA . THR A 1 247 ? -12.419 4.985 -19.041 1.00 95.44 247 THR A CA 1
ATOM 1856 C C . THR A 1 247 ? -11.671 6.275 -18.678 1.00 95.44 247 THR A C 1
ATOM 1858 O O . THR A 1 247 ? -11.652 6.644 -17.503 1.00 95.44 247 THR A O 1
ATOM 1861 N N . PRO A 1 248 ? -11.116 7.022 -19.652 1.00 96.19 248 PRO A N 1
ATOM 1862 C CA . PRO A 1 248 ? -10.460 8.303 -19.371 1.00 96.19 248 PRO A CA 1
ATOM 1863 C C . PRO A 1 248 ? -11.347 9.278 -18.580 1.00 96.19 248 PRO A C 1
ATOM 1865 O O . PRO A 1 248 ? -10.901 9.866 -17.603 1.00 96.19 248 PRO A O 1
ATOM 1868 N N . ALA A 1 249 ? -12.637 9.363 -18.922 1.00 97.69 249 ALA A N 1
ATOM 1869 C CA . ALA A 1 249 ? -13.586 10.219 -18.209 1.00 97.69 249 ALA A CA 1
ATOM 1870 C C . ALA A 1 249 ? -13.811 9.782 -16.750 1.00 97.69 249 ALA A C 1
ATOM 1872 O O . ALA A 1 249 ? -13.925 10.625 -15.863 1.00 97.69 249 ALA A O 1
ATOM 1873 N N . GLN A 1 250 ? -13.864 8.471 -16.482 1.00 97.31 250 GLN A N 1
ATOM 1874 C CA . GLN A 1 250 ? -13.932 7.959 -15.111 1.00 97.31 250 GLN A CA 1
ATOM 1875 C C . GLN A 1 250 ? -12.632 8.233 -14.355 1.00 97.31 250 GLN A C 1
ATOM 1877 O O . GLN A 1 250 ? -12.692 8.666 -13.210 1.00 97.31 250 GLN A O 1
ATOM 1882 N N . ALA A 1 251 ? -11.473 8.023 -14.983 1.00 96.62 251 ALA A N 1
ATOM 1883 C CA . ALA A 1 251 ? -10.178 8.312 -14.377 1.00 96.62 251 ALA A CA 1
ATOM 1884 C C . ALA A 1 251 ? -10.093 9.779 -13.924 1.00 96.62 251 ALA A C 1
ATOM 1886 O O . ALA A 1 251 ? -9.800 10.035 -12.756 1.00 96.62 251 ALA A O 1
ATOM 1887 N N . ASP A 1 252 ? -10.437 10.721 -14.806 1.00 97.44 252 ASP A N 1
ATOM 1888 C CA . ASP A 1 252 ? -10.435 12.156 -14.506 1.00 97.44 252 ASP A CA 1
ATOM 1889 C C . ASP A 1 252 ? -11.419 12.506 -13.379 1.00 97.44 252 ASP A C 1
ATOM 1891 O O . ASP A 1 252 ? -11.056 13.198 -12.424 1.00 97.44 252 ASP A O 1
ATOM 1895 N N . ALA A 1 253 ? -12.643 11.969 -13.432 1.00 97.94 253 ALA A N 1
ATOM 1896 C CA . ALA A 1 253 ? -13.658 12.205 -12.407 1.00 97.94 253 ALA A CA 1
ATOM 1897 C C . ALA A 1 253 ? -13.238 11.674 -11.025 1.00 97.94 253 ALA A C 1
ATOM 1899 O O . ALA A 1 253 ? -13.501 12.316 -10.005 1.00 97.94 253 ALA A O 1
ATOM 1900 N N . ILE A 1 254 ? -12.568 10.518 -10.975 1.00 97.69 254 ILE A N 1
ATOM 1901 C CA . ILE A 1 254 ? -12.052 9.944 -9.728 1.00 97.69 254 ILE A CA 1
ATOM 1902 C C . ILE A 1 254 ? -10.913 10.810 -9.183 1.00 97.69 2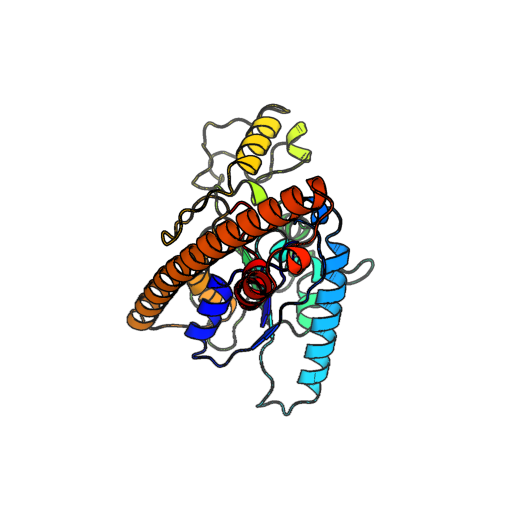54 ILE A C 1
ATOM 1904 O O . ILE A 1 254 ? -10.934 11.157 -8.005 1.00 97.69 254 ILE A O 1
ATOM 1908 N N . GLU A 1 255 ? -9.947 11.216 -10.012 1.00 96.00 255 GLU A N 1
ATOM 1909 C CA . GLU A 1 255 ? -8.833 12.079 -9.582 1.00 96.00 255 GLU A CA 1
ATOM 1910 C C . GLU A 1 255 ? -9.308 13.431 -9.030 1.00 96.00 255 GLU A C 1
ATOM 1912 O O . GLU A 1 255 ? -8.788 13.913 -8.012 1.00 96.00 255 GLU A O 1
ATOM 1917 N N . GLU A 1 256 ? -10.312 14.033 -9.675 1.00 95.94 256 GLU A N 1
ATOM 1918 C CA . GLU A 1 256 ? -10.952 15.262 -9.210 1.00 95.94 256 GLU A CA 1
ATOM 1919 C C . GLU A 1 256 ? -11.663 15.035 -7.869 1.00 95.94 256 GLU A C 1
ATOM 1921 O O . GLU A 1 256 ? -11.475 15.800 -6.912 1.00 95.94 256 GLU A O 1
ATOM 1926 N N . ALA A 1 257 ? -12.446 13.957 -7.762 1.00 96.50 257 ALA A N 1
ATOM 1927 C CA . ALA A 1 257 ? -13.165 13.620 -6.543 1.00 96.50 257 ALA A CA 1
ATOM 1928 C C . ALA A 1 257 ? -12.213 13.388 -5.361 1.00 96.50 257 ALA A C 1
ATOM 1930 O O . ALA A 1 257 ? -12.458 13.935 -4.282 1.00 96.50 257 ALA A O 1
ATOM 1931 N N . LEU A 1 258 ? -11.115 12.654 -5.566 1.00 95.50 258 LEU A N 1
ATOM 1932 C CA . LEU A 1 258 ? -10.094 12.394 -4.548 1.00 95.50 258 LEU A CA 1
ATOM 1933 C C . LEU A 1 258 ? -9.444 13.690 -4.041 1.00 95.50 258 LEU A C 1
ATOM 1935 O O . LEU A 1 258 ? -9.367 13.908 -2.831 1.00 95.50 258 LEU A O 1
ATOM 1939 N N . ARG A 1 259 ? -9.043 14.609 -4.933 1.00 92.94 259 ARG A N 1
ATOM 1940 C CA . ARG A 1 259 ? -8.441 15.902 -4.533 1.00 92.94 259 ARG A CA 1
ATOM 1941 C C . ARG A 1 259 ? -9.414 16.788 -3.773 1.00 92.94 259 ARG A C 1
ATOM 1943 O O . ARG A 1 259 ? -9.046 17.411 -2.776 1.00 92.94 259 ARG A O 1
ATOM 1950 N N . ARG A 1 260 ? -10.671 16.835 -4.214 1.00 93.06 260 ARG A N 1
ATOM 1951 C CA . ARG A 1 260 ? -11.720 17.591 -3.525 1.00 93.06 260 ARG A CA 1
ATOM 1952 C C . ARG A 1 260 ? -11.977 17.029 -2.126 1.00 93.06 260 ARG A C 1
ATOM 1954 O O . ARG A 1 260 ? -12.104 17.796 -1.171 1.00 93.06 260 ARG A O 1
ATOM 1961 N N . ARG A 1 261 ? -12.038 15.704 -1.982 1.00 91.94 261 ARG A N 1
ATOM 1962 C CA . ARG A 1 261 ? -12.259 15.048 -0.685 1.00 91.94 261 ARG A CA 1
ATOM 1963 C C . ARG A 1 261 ? -11.068 15.183 0.251 1.00 91.94 261 ARG A C 1
ATOM 1965 O O . ARG A 1 261 ? -11.277 15.456 1.431 1.00 91.94 261 ARG A O 1
ATOM 1972 N N . GLU A 1 262 ? -9.841 15.135 -0.265 1.00 89.19 262 GLU A N 1
ATOM 1973 C CA . GLU A 1 262 ? -8.638 15.472 0.501 1.00 89.19 262 GLU A CA 1
ATOM 1974 C C . GLU A 1 262 ? -8.762 16.843 1.167 1.00 89.19 262 GLU A C 1
ATOM 1976 O O . GLU A 1 262 ? -8.505 16.982 2.361 1.00 89.19 262 GLU A O 1
ATOM 1981 N N . GLN A 1 263 ? -9.158 17.866 0.404 1.00 86.75 263 GLN A N 1
ATOM 1982 C CA . GLN A 1 263 ? -9.295 19.223 0.934 1.00 86.75 263 GLN A CA 1
ATOM 1983 C C . GLN A 1 263 ? -10.348 19.283 2.047 1.00 86.75 263 GLN A C 1
ATOM 1985 O O . GLN A 1 263 ? -10.125 19.917 3.079 1.00 86.75 263 GLN A O 1
ATOM 1990 N N . GLN A 1 264 ? -11.472 18.578 1.885 1.00 87.81 264 GLN A N 1
ATOM 1991 C CA . GLN A 1 264 ? -12.512 18.495 2.913 1.00 87.81 264 GLN A CA 1
ATOM 1992 C C . GLN A 1 264 ? -11.998 17.813 4.187 1.00 87.81 264 GLN A C 1
ATOM 1994 O O . GLN A 1 264 ? -12.195 18.337 5.287 1.00 87.81 264 GLN A O 1
ATOM 1999 N N . TRP A 1 265 ? -11.303 16.680 4.055 1.00 84.12 265 TRP A N 1
ATOM 2000 C CA . TRP A 1 265 ? -10.694 15.977 5.183 1.00 84.12 265 TRP A CA 1
ATOM 2001 C C . TRP A 1 265 ? -9.612 16.809 5.868 1.00 84.12 265 TRP A C 1
ATOM 2003 O O . TRP A 1 265 ? -9.579 16.881 7.096 1.00 84.12 265 TRP A O 1
ATOM 2013 N N . ALA A 1 266 ? -8.768 17.501 5.105 1.00 81.62 266 ALA A N 1
ATOM 2014 C CA . ALA A 1 266 ? -7.754 18.399 5.641 1.00 81.62 266 ALA A CA 1
ATOM 2015 C C . ALA A 1 266 ? -8.370 19.537 6.465 1.00 81.62 266 ALA A C 1
ATOM 2017 O O . ALA A 1 266 ? -7.924 19.780 7.589 1.00 81.62 266 ALA A O 1
ATOM 2018 N N . THR A 1 267 ? -9.435 20.171 5.968 1.00 81.19 267 THR A N 1
ATOM 2019 C CA . THR A 1 267 ? -10.172 21.201 6.713 1.00 81.19 267 THR A CA 1
ATOM 2020 C C . THR A 1 267 ? -10.777 20.636 7.996 1.00 81.19 267 THR A C 1
ATOM 2022 O O . THR A 1 267 ? -10.574 21.204 9.070 1.00 81.19 267 THR A O 1
ATOM 2025 N N . ARG A 1 268 ? -11.457 19.482 7.925 1.00 82.25 268 ARG A N 1
ATOM 2026 C CA . ARG A 1 268 ? -12.051 18.826 9.104 1.00 82.25 268 ARG A CA 1
ATOM 2027 C C . ARG A 1 268 ? -11.002 18.489 10.162 1.00 82.25 268 ARG A C 1
ATOM 2029 O O . ARG A 1 268 ? -11.207 18.799 11.332 1.00 82.25 268 ARG A O 1
ATOM 2036 N N . ARG A 1 269 ? -9.854 17.936 9.759 1.00 80.06 269 ARG A N 1
ATOM 2037 C CA . ARG A 1 269 ? -8.727 17.639 10.662 1.00 80.06 269 ARG A CA 1
ATOM 2038 C C . ARG A 1 269 ? -8.150 18.897 11.294 1.00 80.06 269 ARG A C 1
ATOM 2040 O O . ARG A 1 269 ? -7.868 18.905 12.488 1.00 80.06 269 ARG A O 1
ATOM 2047 N N . MET A 1 270 ? -7.974 19.966 10.517 1.00 79.44 270 MET A N 1
ATOM 2048 C CA . MET A 1 270 ? -7.472 21.234 11.045 1.00 79.44 270 MET A CA 1
ATOM 2049 C C . MET A 1 270 ? -8.393 21.772 12.146 1.00 79.44 270 MET A C 1
ATOM 2051 O O . MET A 1 270 ? -7.907 22.150 13.213 1.00 79.44 270 MET A O 1
ATOM 2055 N N . VAL A 1 271 ? -9.706 21.779 11.900 1.00 78.62 271 VAL A N 1
ATOM 2056 C CA . VAL A 1 271 ? -10.715 22.214 12.875 1.00 78.62 271 VAL A CA 1
ATOM 2057 C C . VAL A 1 271 ? -10.688 21.315 14.110 1.00 78.62 271 VAL A C 1
ATOM 2059 O O . VAL A 1 271 ? -10.535 21.820 15.221 1.00 78.62 271 VAL A O 1
ATOM 2062 N N . ALA A 1 272 ? -10.736 19.995 13.920 1.00 74.44 272 ALA A N 1
ATOM 2063 C CA . ALA A 1 272 ? -10.697 19.013 15.001 1.00 74.44 272 ALA A CA 1
ATOM 2064 C C . ALA A 1 272 ? -9.470 19.183 15.912 1.00 74.44 272 ALA A C 1
ATOM 2066 O O . ALA A 1 272 ? -9.606 19.246 17.132 1.00 74.44 272 ALA A O 1
ATOM 2067 N N . ARG A 1 273 ? -8.273 19.348 15.335 1.00 75.75 273 ARG A N 1
ATOM 2068 C CA . ARG A 1 273 ? -7.032 19.547 16.103 1.00 75.75 273 ARG A CA 1
ATOM 2069 C C . ARG A 1 273 ? -7.017 20.851 16.891 1.00 75.75 273 ARG A C 1
ATOM 2071 O O . ARG A 1 273 ? -6.507 20.876 18.009 1.00 75.75 273 ARG A O 1
ATOM 2078 N N . LYS A 1 274 ? -7.545 21.940 16.321 1.00 78.38 274 LYS A N 1
ATOM 2079 C CA . LYS A 1 274 ? -7.650 23.223 17.034 1.00 78.38 274 LYS A CA 1
ATOM 2080 C C . LYS A 1 274 ? -8.607 23.114 18.220 1.00 78.38 274 LYS A C 1
ATOM 2082 O O . LYS A 1 274 ? -8.261 23.580 19.302 1.00 78.38 274 LYS A O 1
ATOM 2087 N N . LEU A 1 275 ? -9.758 22.472 18.024 1.00 77.75 275 LEU A N 1
ATOM 2088 C CA . LEU A 1 275 ? -10.748 22.252 19.079 1.00 77.75 275 LEU A CA 1
ATOM 2089 C C . LEU A 1 275 ? -10.199 21.368 20.198 1.00 77.75 275 LEU A C 1
ATOM 2091 O O . LEU A 1 275 ? -10.310 21.728 21.364 1.00 77.75 275 LEU A O 1
ATOM 2095 N N . ASP A 1 276 ? -9.539 20.261 19.862 1.00 74.44 276 ASP A N 1
ATOM 2096 C CA . ASP A 1 276 ? -8.974 19.367 20.872 1.00 74.44 276 ASP A CA 1
ATOM 2097 C C . ASP A 1 276 ? -7.802 20.008 21.641 1.00 74.44 276 ASP A C 1
ATOM 2099 O O . ASP A 1 276 ? -7.703 19.851 22.857 1.00 74.44 276 ASP A O 1
ATOM 2103 N N . ARG A 1 277 ? -6.957 20.818 20.982 1.00 77.50 277 ARG A N 1
ATOM 2104 C CA . ARG A 1 277 ? -5.930 21.616 21.678 1.00 77.50 277 ARG A CA 1
ATOM 2105 C C . ARG A 1 277 ? -6.554 22.633 22.635 1.00 77.50 277 ARG A C 1
ATOM 2107 O O . ARG A 1 277 ? -6.064 22.781 23.750 1.00 77.50 277 ARG A O 1
ATOM 2114 N N . ALA A 1 278 ? -7.607 23.329 22.203 1.00 77.69 278 ALA A N 1
ATOM 2115 C CA . ALA A 1 278 ? -8.323 24.277 23.051 1.00 77.69 278 ALA A CA 1
ATOM 2116 C C . ALA A 1 278 ? -8.939 23.570 24.266 1.00 77.69 278 ALA A C 1
ATOM 2118 O O . ALA A 1 278 ? -8.736 24.016 25.391 1.00 77.69 278 ALA A O 1
ATOM 2119 N N . ARG A 1 279 ? -9.592 22.421 24.051 1.00 79.25 279 ARG A N 1
ATOM 2120 C CA . ARG A 1 279 ? -10.157 21.591 25.121 1.00 79.25 279 ARG A CA 1
ATOM 2121 C C . ARG A 1 279 ? -9.096 21.174 26.138 1.00 79.25 279 ARG A C 1
ATOM 2123 O O . ARG A 1 279 ? -9.259 21.466 27.315 1.00 79.25 279 ARG A O 1
ATOM 2130 N N . ARG A 1 280 ? -7.980 20.591 25.687 1.00 77.50 280 ARG A N 1
ATOM 2131 C CA . ARG A 1 280 ? -6.876 20.181 26.574 1.00 77.50 280 ARG A CA 1
ATOM 2132 C C . ARG A 1 280 ? -6.263 21.352 27.342 1.00 77.50 280 ARG A C 1
ATOM 2134 O O . ARG A 1 280 ? -5.837 21.183 28.478 1.00 77.50 280 ARG A O 1
ATOM 2141 N N . SER A 1 281 ? -6.219 22.540 26.737 1.00 80.69 281 SER A N 1
ATOM 2142 C CA . SER A 1 281 ? -5.772 23.753 27.429 1.00 80.69 281 SER A CA 1
ATOM 2143 C C . SER A 1 281 ? -6.735 24.160 28.545 1.00 80.69 281 SER A C 1
ATOM 2145 O O . SER A 1 281 ? -6.270 24.529 29.615 1.00 80.69 281 SER A O 1
ATOM 2147 N N . ILE A 1 282 ? -8.050 24.092 28.305 1.00 77.44 282 ILE A N 1
ATOM 2148 C CA . ILE A 1 282 ? -9.078 24.407 29.308 1.00 77.44 282 ILE A CA 1
ATOM 2149 C C . ILE A 1 282 ? -9.035 23.390 30.450 1.00 77.44 282 ILE A C 1
ATOM 2151 O O . ILE A 1 282 ? -8.993 23.793 31.606 1.00 77.44 282 ILE A O 1
ATOM 2155 N N . GLU A 1 283 ? -9.002 22.092 30.131 1.00 77.56 283 GLU A N 1
ATOM 2156 C CA . GLU A 1 283 ? -8.904 21.005 31.118 1.00 77.56 283 GLU A CA 1
ATOM 2157 C C . GLU A 1 283 ? -7.689 21.209 32.032 1.00 77.56 283 GLU A C 1
ATOM 2159 O O . GLU A 1 283 ? -7.834 21.214 33.251 1.00 77.56 283 GLU A O 1
ATOM 2164 N N . LYS A 1 284 ? -6.519 21.506 31.453 1.00 82.75 284 LYS A N 1
ATOM 2165 C CA . LYS A 1 284 ? -5.300 21.781 32.218 1.00 82.75 284 LYS A CA 1
ATOM 2166 C C . LYS A 1 284 ? -5.438 22.997 33.146 1.00 82.75 284 LYS A C 1
ATOM 2168 O O . LYS A 1 284 ? -5.021 22.934 34.296 1.00 82.75 284 LYS A O 1
ATOM 2173 N N . THR A 1 285 ? -6.002 24.106 32.665 1.00 79.38 285 THR A N 1
ATOM 2174 C CA . THR A 1 285 ? -6.199 25.307 33.497 1.00 79.38 285 THR A CA 1
ATOM 2175 C C . THR A 1 285 ? -7.198 25.058 34.630 1.00 79.38 285 THR A C 1
ATOM 2177 O O . THR A 1 285 ? -6.990 25.542 35.736 1.00 79.38 285 THR A O 1
ATOM 2180 N N . MET A 1 286 ? -8.253 24.280 34.382 1.00 75.00 286 MET A N 1
ATOM 2181 C CA . MET A 1 286 ? -9.233 23.906 35.408 1.00 75.00 286 MET A CA 1
ATOM 2182 C C . MET A 1 286 ? -8.604 23.005 36.483 1.00 75.00 286 MET A C 1
ATOM 2184 O O . MET A 1 286 ? -8.772 23.271 37.672 1.00 75.00 286 MET A O 1
ATOM 2188 N N . GLU A 1 287 ? -7.797 22.016 36.082 1.00 79.12 287 GLU A N 1
ATOM 2189 C CA . GLU A 1 287 ? -7.008 21.190 37.009 1.00 79.12 287 GLU A CA 1
ATOM 2190 C C . GLU A 1 287 ? -6.067 22.038 37.880 1.00 79.12 287 GLU A C 1
ATOM 2192 O O . GLU A 1 287 ? -6.003 21.835 39.092 1.00 79.12 287 GLU A O 1
ATOM 2197 N N . GLU A 1 288 ? -5.379 23.026 37.292 1.00 82.06 288 GLU A N 1
ATOM 2198 C CA . GLU A 1 288 ? -4.523 23.972 38.026 1.00 82.06 288 GLU A CA 1
ATOM 2199 C C . GLU A 1 288 ? -5.310 24.808 39.055 1.00 82.06 288 GLU A C 1
ATOM 2201 O O . GLU A 1 288 ? -4.750 25.216 40.073 1.00 82.06 288 GLU A O 1
ATOM 2206 N N . TRP A 1 289 ? -6.601 25.055 38.817 1.00 79.81 289 TRP A N 1
ATOM 2207 C CA . TRP A 1 289 ? -7.488 25.795 39.724 1.00 79.81 289 TRP A CA 1
ATOM 2208 C C . TRP A 1 289 ? -8.193 24.903 40.756 1.00 79.81 289 TRP A C 1
ATOM 2210 O O . TRP A 1 289 ? -8.883 25.418 41.635 1.00 79.81 289 TRP A O 1
ATOM 2220 N N . GLY A 1 290 ? -8.012 23.580 40.685 1.00 72.88 290 GLY A N 1
ATOM 2221 C CA . GLY A 1 290 ? -8.683 22.623 41.565 1.00 72.88 290 GLY A CA 1
ATOM 2222 C C . GLY A 1 290 ? -10.192 22.509 41.320 1.00 72.88 290 GLY A C 1
ATOM 2223 O O . GLY A 1 290 ? -10.915 22.061 42.208 1.00 72.88 290 GLY A O 1
ATOM 2224 N N . THR A 1 291 ? -10.670 22.919 40.143 1.00 67.56 291 THR A N 1
ATOM 2225 C CA . THR A 1 291 ? -12.079 22.832 39.728 1.00 67.56 291 THR A CA 1
ATOM 2226 C C . THR A 1 291 ? -12.209 21.942 38.496 1.00 67.56 291 THR A C 1
ATOM 2228 O O . THR A 1 291 ? -11.251 21.761 37.749 1.00 67.56 291 THR A O 1
ATOM 2231 N N . THR A 1 292 ? -13.393 21.398 38.220 1.00 63.19 292 THR A N 1
ATOM 2232 C CA . THR A 1 292 ? -13.664 20.720 36.941 1.00 63.19 292 THR A CA 1
ATOM 2233 C C . THR A 1 292 ? -14.516 21.595 36.021 1.00 63.19 292 THR A C 1
ATOM 2235 O O . THR A 1 292 ? -15.189 22.520 36.469 1.00 63.19 292 THR A O 1
ATOM 2238 N N . VAL A 1 293 ? -14.521 21.307 34.712 1.00 57.91 293 VAL A N 1
ATOM 2239 C CA . VAL A 1 293 ? -15.390 22.010 33.741 1.00 57.91 293 VAL A CA 1
ATOM 2240 C C . VAL A 1 293 ? -16.874 21.888 34.129 1.00 57.91 293 VAL A C 1
ATOM 2242 O O . VAL A 1 293 ? -17.638 22.831 33.929 1.00 57.91 293 VAL A O 1
ATOM 2245 N N . ALA A 1 294 ? -17.262 20.764 34.743 1.00 53.59 294 ALA A N 1
ATOM 2246 C CA . ALA A 1 294 ? -18.614 20.512 35.235 1.00 53.59 294 ALA A CA 1
ATOM 2247 C C . ALA A 1 294 ? -18.992 21.379 36.454 1.00 53.59 294 ALA A C 1
ATOM 2249 O O . ALA A 1 294 ? -20.170 21.682 36.638 1.00 53.59 294 ALA A O 1
ATOM 2250 N N . ASP A 1 295 ? -18.009 21.821 37.248 1.00 53.22 295 ASP A N 1
ATOM 2251 C CA . ASP A 1 295 ? -18.239 22.650 38.439 1.00 53.22 295 ASP A CA 1
ATOM 2252 C C . ASP A 1 295 ? -18.472 24.134 38.103 1.00 53.22 295 ASP A C 1
ATOM 2254 O O . ASP A 1 295 ? -19.027 24.869 38.920 1.00 53.22 295 ASP A O 1
ATOM 2258 N N . VAL A 1 296 ? -18.049 24.587 36.915 1.00 57.62 296 VAL A N 1
ATOM 2259 C CA . VAL A 1 296 ? -18.076 26.009 36.521 1.00 57.62 296 VAL A CA 1
ATOM 2260 C C . VAL A 1 296 ? -19.272 26.344 35.622 1.00 57.62 296 VAL A C 1
ATOM 2262 O O . VAL A 1 296 ? -19.907 27.376 35.835 1.00 57.62 296 VAL A O 1
ATOM 2265 N N . ASP A 1 297 ? -19.606 25.494 34.639 1.00 56.28 297 ASP A N 1
ATOM 2266 C CA . ASP A 1 297 ? -20.817 25.642 33.814 1.00 56.28 297 ASP A CA 1
ATOM 2267 C C . ASP A 1 297 ? -21.198 24.319 33.094 1.00 56.28 297 ASP A C 1
ATOM 2269 O O . ASP A 1 297 ? -20.554 23.936 32.108 1.00 56.28 297 ASP A O 1
ATOM 2273 N N . PRO A 1 298 ? -22.288 23.632 33.494 1.00 57.41 298 PRO A N 1
ATOM 2274 C CA . PRO A 1 298 ? -22.725 22.373 32.876 1.00 57.41 298 PRO A CA 1
ATOM 2275 C C . PRO A 1 298 ? -23.212 22.517 31.419 1.00 57.41 298 PRO A C 1
ATOM 2277 O O . PRO A 1 298 ? -23.414 21.520 30.720 1.00 57.41 298 PRO A O 1
ATOM 2280 N N . THR A 1 299 ? -23.407 23.739 30.910 1.00 55.38 299 THR A N 1
ATOM 2281 C CA . THR A 1 299 ? -23.751 23.966 29.496 1.00 55.38 299 THR A CA 1
ATOM 2282 C C . THR A 1 299 ? -22.538 23.858 28.565 1.00 55.38 299 THR A C 1
ATOM 2284 O O . THR A 1 299 ? -22.692 23.456 27.407 1.00 55.38 299 THR A O 1
ATOM 2287 N N . VAL A 1 300 ? -21.326 24.106 29.076 1.00 53.78 300 VAL A N 1
ATOM 2288 C CA . VAL A 1 300 ? -20.061 23.977 28.330 1.00 53.78 300 VAL A CA 1
ATOM 2289 C C . VAL A 1 300 ? -19.743 22.510 28.038 1.00 53.78 300 VAL A C 1
ATOM 2291 O O . VAL A 1 300 ? -19.333 22.173 26.927 1.00 53.78 300 VAL A O 1
ATOM 2294 N N . GLU A 1 301 ? -20.026 21.612 28.979 1.00 51.38 301 GLU A N 1
ATOM 2295 C CA . GLU A 1 301 ? -19.893 20.163 28.784 1.00 51.38 301 GLU A CA 1
ATOM 2296 C C . GLU A 1 301 ? -20.808 19.658 27.653 1.00 51.38 301 GLU A C 1
ATOM 2298 O O . GLU A 1 301 ? -20.393 18.886 26.785 1.00 51.38 301 GLU A O 1
ATOM 2303 N N . LYS A 1 302 ? -22.031 20.196 27.573 1.00 53.16 302 LYS A N 1
ATOM 2304 C CA . LYS A 1 302 ? -22.996 19.906 26.500 1.00 53.16 302 LYS A CA 1
ATOM 2305 C C . LYS A 1 302 ? -22.547 20.419 25.127 1.00 53.16 302 LYS A C 1
ATOM 2307 O O . LYS A 1 302 ? -22.863 19.791 24.118 1.00 53.16 302 LYS A O 1
ATOM 2312 N N . ALA A 1 303 ? -21.808 21.529 25.075 1.00 54.38 303 ALA A N 1
ATOM 2313 C CA . ALA A 1 303 ? -21.228 22.068 23.842 1.00 54.38 303 ALA A CA 1
ATOM 2314 C C . ALA A 1 303 ? -19.981 21.286 23.379 1.00 54.38 303 ALA A C 1
ATOM 2316 O O . ALA A 1 303 ? -19.729 21.173 22.178 1.00 54.38 303 ALA A O 1
ATOM 2317 N N . LEU A 1 304 ? -19.223 20.709 24.318 1.00 50.69 304 LEU A N 1
ATOM 2318 C CA . LEU A 1 304 ? -18.039 19.885 24.049 1.00 50.69 304 LEU A CA 1
ATOM 2319 C C . LEU A 1 304 ? -18.377 18.410 23.758 1.00 50.69 304 LEU A C 1
ATOM 2321 O O . LEU A 1 304 ? -17.615 17.737 23.063 1.00 50.69 304 LEU A O 1
ATOM 2325 N N . GLY A 1 305 ? -19.530 17.911 24.213 1.00 50.78 305 GLY A N 1
ATOM 2326 C CA . GLY A 1 305 ? -19.993 16.534 23.992 1.00 50.78 305 GLY A CA 1
ATOM 2327 C C . GLY A 1 305 ? -20.012 16.089 22.518 1.00 50.78 305 GLY A C 1
ATOM 2328 O O . GLY A 1 305 ? -19.407 15.064 22.200 1.00 50.78 305 GLY A O 1
ATOM 2329 N N . PRO A 1 306 ? -20.604 16.857 21.581 1.00 50.62 306 PRO A N 1
ATOM 2330 C CA . PRO A 1 306 ? -20.569 16.556 20.144 1.00 50.62 306 PRO A CA 1
ATOM 2331 C C . PRO A 1 306 ? -19.167 16.665 19.522 1.00 50.62 306 PRO A C 1
ATOM 2333 O O . PRO A 1 306 ? -18.907 16.095 18.463 1.00 50.62 306 PRO A O 1
ATOM 2336 N N . LEU A 1 307 ? -18.256 17.402 20.167 1.00 47.62 307 LEU A N 1
ATOM 2337 C CA . LEU A 1 307 ? -16.881 17.610 19.710 1.00 47.62 307 LEU A CA 1
ATOM 2338 C C . LEU A 1 307 ? -15.929 16.480 20.124 1.00 47.62 307 LEU A C 1
ATOM 2340 O O . LEU A 1 307 ? -14.862 16.339 19.526 1.00 47.62 307 LEU A O 1
ATOM 2344 N N . SER A 1 308 ? -16.328 15.642 21.086 1.00 45.53 308 SER A N 1
ATOM 2345 C CA . SER A 1 308 ? -15.552 14.487 21.559 1.00 45.53 308 SER A CA 1
ATOM 2346 C C . SER A 1 308 ? -15.190 13.499 20.440 1.00 45.53 308 SER A C 1
ATOM 2348 O O . SER A 1 308 ? -14.086 12.955 20.430 1.00 45.53 308 SER A O 1
ATOM 2350 N N . TRP A 1 309 ? -16.068 13.329 19.443 1.00 45.44 309 TRP A N 1
ATOM 2351 C CA . TRP A 1 309 ? -15.817 12.453 18.296 1.00 45.44 309 TRP A CA 1
ATOM 2352 C C . TRP A 1 309 ? -14.753 13.007 17.336 1.00 45.44 309 TRP A C 1
ATOM 2354 O O . TRP A 1 309 ? -13.964 12.254 16.768 1.00 45.44 309 TRP A O 1
ATOM 2364 N N . PHE A 1 310 ? -14.664 14.332 17.182 1.00 42.81 310 PHE A N 1
ATOM 2365 C CA . PHE A 1 310 ? -13.726 14.943 16.234 1.00 42.81 310 PHE A CA 1
ATOM 2366 C C . PHE A 1 310 ? -12.258 14.755 16.646 1.00 42.81 310 PHE A C 1
ATOM 2368 O O . PHE A 1 310 ? -11.393 14.658 15.776 1.00 42.81 310 PHE A O 1
ATOM 2375 N N . GLY A 1 311 ? -11.969 14.633 17.946 1.00 41.84 311 GLY A N 1
ATOM 2376 C CA . GLY A 1 311 ? -10.620 14.366 18.463 1.00 41.84 311 GLY A CA 1
ATOM 2377 C C . GLY A 1 311 ? -10.055 12.983 18.104 1.00 41.84 311 GLY A C 1
ATOM 2378 O O . GLY A 1 311 ? -8.861 12.758 18.280 1.00 41.84 311 GLY A O 1
ATOM 2379 N N . GLN A 1 312 ? -10.883 12.070 17.580 1.00 47.62 312 GLN A N 1
ATOM 2380 C CA . GLN A 1 312 ? -10.489 10.702 17.217 1.00 47.62 312 GLN A CA 1
ATOM 2381 C C . GLN A 1 312 ? -10.114 10.532 15.734 1.00 47.62 312 GLN A C 1
ATOM 2383 O O . GLN A 1 312 ? -9.764 9.430 15.315 1.00 47.62 312 GLN A O 1
ATOM 2388 N N . ILE A 1 313 ? -10.161 11.599 14.924 1.00 51.25 313 ILE A N 1
ATOM 2389 C CA . ILE A 1 313 ? -9.774 11.531 13.508 1.00 51.25 313 ILE A CA 1
ATOM 2390 C C . ILE A 1 313 ? -8.244 11.499 13.416 1.00 51.25 313 ILE A C 1
ATOM 2392 O O . ILE A 1 313 ? -7.575 12.536 13.457 1.00 51.25 313 ILE A O 1
ATOM 2396 N N . SER A 1 314 ? -7.685 10.296 13.287 1.00 52.72 314 SER A N 1
ATOM 2397 C CA . SER A 1 314 ? -6.265 10.090 13.020 1.00 52.72 314 SER A CA 1
ATOM 2398 C C . SER A 1 314 ? -5.882 10.689 11.656 1.00 52.72 314 SER A C 1
ATOM 2400 O O . SER A 1 314 ? -6.587 10.550 10.656 1.00 52.72 314 SER A O 1
ATOM 2402 N N . GLY A 1 315 ? -4.776 11.435 11.627 1.00 52.62 315 GLY A N 1
ATOM 2403 C CA . GLY A 1 315 ? -4.218 12.039 10.413 1.00 52.62 315 GLY A CA 1
ATOM 2404 C C . GLY A 1 315 ? -3.003 11.265 9.897 1.00 52.62 315 GLY A C 1
ATOM 2405 O O . GLY A 1 315 ? -2.452 10.449 10.642 1.00 52.62 315 GLY A O 1
ATOM 2406 N N . PRO A 1 316 ? -2.559 11.531 8.654 1.00 51.50 316 PRO A N 1
ATOM 2407 C CA . PRO A 1 316 ? -1.320 10.963 8.146 1.00 51.50 316 PR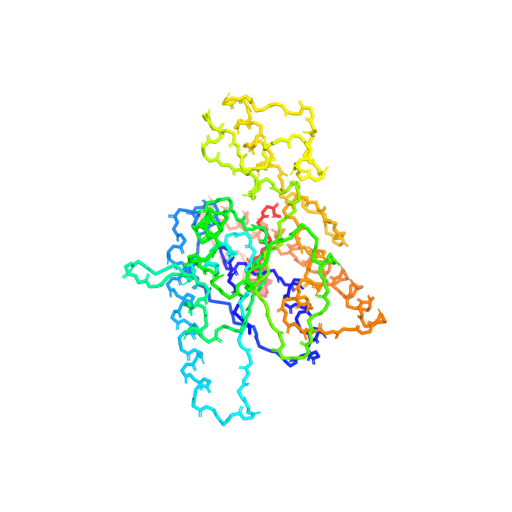O A CA 1
ATOM 2408 C C . PRO A 1 316 ? -0.146 11.312 9.076 1.00 51.50 316 PRO A C 1
ATOM 2410 O O . PRO A 1 316 ? -0.131 12.410 9.658 1.00 51.50 316 PRO A O 1
ATOM 2413 N N . PRO A 1 317 ? 0.831 10.402 9.233 1.00 40.25 317 PRO A N 1
ATOM 2414 C CA . PRO A 1 317 ? 2.050 10.669 9.984 1.00 40.25 317 PRO A CA 1
ATOM 2415 C C . PRO A 1 317 ? 2.697 11.989 9.527 1.00 40.25 317 PRO A C 1
ATOM 2417 O O . PRO A 1 317 ? 2.896 12.192 8.335 1.00 40.25 317 PRO A O 1
ATOM 2420 N N . GLY A 1 318 ? 3.013 12.890 10.464 1.00 40.22 318 GLY A N 1
ATOM 2421 C CA . GLY A 1 318 ? 3.662 14.179 10.165 1.00 40.22 318 GLY A CA 1
ATOM 2422 C C . GLY A 1 318 ? 2.732 15.355 9.821 1.00 40.22 318 GLY A C 1
ATOM 2423 O O . GLY A 1 318 ? 3.238 16.422 9.484 1.00 40.22 318 GLY A O 1
ATOM 2424 N N . SER A 1 319 ? 1.402 15.197 9.925 1.00 34.91 319 SER A N 1
ATOM 2425 C CA . SER A 1 319 ? 0.410 16.267 9.670 1.00 34.91 319 SER A CA 1
ATOM 2426 C C . SER A 1 319 ? -0.147 16.986 10.894 1.00 34.91 319 SER A C 1
ATOM 2428 O O . SER A 1 319 ? -0.178 16.417 12.006 1.00 34.91 319 SER A O 1
#

Secondary structure (DSSP, 8-state):
-EEE-BTTTB--HHHHHHHHHHTTT----B-----SS-HHHHTT-THHHHHHHHHHHHHHHHHHHTS-GGGPPPEEEEEETHHHHHHHHTT--TTS--SHHHHHHTTEEEEEEES--TT-HHHHHHHH-HHHH-TT--EEEES-GGGSPPPPTT---EEEE--TT-HHHH--GGGGTS--GGGS-GGGS-TTS-TT----TTHHHHHHHHHHHHTT-PPTT----BTTB-GGGHHHHHHHHHT----HHHHHHHHHHHHHHHHHHHHHHHHHHHHHHHHHHHHHHHHHHT--HHHH-HHHHHHHGGGTTGGG-PPPTT-

Radius of gyration: 21.72 Å; chains: 1; bounding box: 54×48×61 Å

Foldseek 3Di:
DEFEAAAQQDGPVLLVLLVCLLCVNPDDYDYDDQHNGHNVVCVVVLVSRLVSSLVVLQVLVVVLVPDDPVPRDQAEYEYAQSSLLSRQCNQPDPPDQGADVSCVVSRHQEYERAAHAQPRPNVVCCVVPVCSHPVVPQEDEDQALVVFDFDAPPHAGYYYHHHLLALRNQADPCLLPDHTPQQPQLVRHDPPDDSPDDRDHPVVNVVSVVSNVVQQDDDQLDQDSGHRGCSVRSNSSCRRGVSGDDDPVSVVVSSVVSSVVSNVLVVLLVVLVVLVVVVVVVQVVCVVVVHGPCRPDVVVVVVCVVSVVSVSDDDPPPD

pLDDT: mean 82.83, std 14.8, range [34.91, 98.25]

Sequence (319 aa):
CIGVPTGVGYFNYTVAEALEYLTGGDCATVVPQYALVPSALALNRTRAGEEPTRLVLEGIRDRIGTMPGGARPRVFIIGESLGANIALDTAMVPGSVSGIPVMTELGVAGGLYLGVPFRTEMWNIWRANPEAVDPGGVLVQVSDPALLPVLSDGQVRHLMVVHDDDPVSKFGYSMVVQPPWWMGPAATRPPLVPREAKFRPITSFILATIDLLNGMNSRPGTFARVGHDYRIDARVGIERAFGLSTTPAQADAIEEALRRREQQWATRRMVARKLDRARRSIEKTMEEWGTTVADVDPTVEKALGPLSWFGQISGPPGS